Protein AF-A0A2R4TE33-F1 (afdb_monomer)

Foldseek 3Di:
DDDDDDPDDDDDDDDDPDDDDFDDDDDDDDDDDDDDDDDDDDDDDDDDDDPDDDDDDDPVVVVCCVVPPVVCVVVVNDDDDDAKDDPDPFWIWGDQAWLHNRFIWIWGDDPLAIAIEREALDQDPVCQQVVLDDDPNTPHSVSSSVSSVVVSVCQQVSVYWYAYPRDPDLRIFRWHDDPPGIDTPDGHPPDDPDD

Mean predicted aligned error: 14.93 Å

Nearest PDB structures (foldseek):
  5hif-assembly1_B  TM=8.702E-01  e=3.021E-11  synthetic construct
  1p9e-assembly1_A  TM=8.389E-01  e=5.573E-11  Pseudomonas sp. WBC-3
  4le6-assembly1_A-2  TM=8.583E-01  e=4.048E-09  Ectopseudomonas oleovorans
  4zo3-assembly1_A  TM=7.655E-01  e=2.804E-09  Chryseobacterium sp. StRB126
  3esh-assembly1_A  TM=7.710E-01  e=2.602E-07  Staphylococcus aureus subsp. aureus Mu50

Radius of gyration: 23.19 Å; Cα contacts (8 Å, |Δi|>4): 263; chains: 1; bounding box: 68×62×64 Å

Organism: NCBI:txid1535768

Solvent-accessible surface area (backbone atoms only — not comparable to full-atom values): 12330 Å² total; per-residue (Å²): 140,83,82,85,87,80,86,79,81,77,85,78,85,82,84,78,94,74,86,89,79,72,66,76,89,81,82,90,76,85,83,82,88,78,89,87,82,88,81,81,92,79,83,94,71,95,70,86,78,76,85,73,92,72,76,98,67,80,58,72,64,53,56,54,41,60,76,62,47,46,62,44,47,75,68,67,75,60,85,86,82,84,61,77,42,72,80,54,102,40,35,33,39,36,70,35,35,10,43,36,80,43,30,49,30,40,39,40,47,57,92,89,48,40,35,34,39,38,39,77,65,40,63,50,75,62,38,55,54,39,34,76,60,72,68,96,75,36,78,34,58,68,45,25,24,53,34,38,42,57,51,51,50,52,22,31,77,62,62,16,36,38,32,34,70,57,46,72,83,43,35,31,31,30,39,30,77,47,88,97,42,33,41,80,70,44,70,40,88,54,69,77,80,85,126

Structure (mmCIF, N/CA/C/O backbone):
data_AF-A0A2R4TE33-F1
#
_entry.id   AF-A0A2R4TE33-F1
#
loop_
_atom_site.group_PDB
_atom_site.id
_atom_site.type_symbol
_atom_site.label_atom_id
_atom_site.label_alt_id
_atom_site.label_comp_id
_atom_site.label_asym_id
_atom_site.label_entity_id
_atom_site.label_seq_id
_atom_site.pdbx_PDB_ins_code
_atom_site.Cartn_x
_atom_site.Cartn_y
_atom_site.Cartn_z
_atom_site.occupancy
_atom_site.B_iso_or_equiv
_atom_site.auth_seq_id
_atom_site.auth_comp_id
_atom_site.auth_asym_id
_atom_site.auth_atom_id
_atom_site.pdbx_PDB_model_num
ATOM 1 N N . MET A 1 1 ? -30.419 -45.341 11.508 1.00 36.31 1 MET A N 1
ATOM 2 C CA . MET A 1 1 ? -29.281 -45.901 10.738 1.00 36.31 1 MET A CA 1
ATOM 3 C C . MET A 1 1 ? -29.486 -45.498 9.283 1.00 36.31 1 MET A C 1
ATOM 5 O O . MET A 1 1 ? -30.588 -45.692 8.810 1.00 36.31 1 MET A O 1
ATOM 9 N N . ALA A 1 2 ? -28.575 -44.880 8.539 1.00 36.00 2 ALA A N 1
ATOM 10 C CA . ALA A 1 2 ? -27.157 -44.619 8.738 1.00 36.00 2 ALA A CA 1
ATOM 11 C C . ALA A 1 2 ? -26.757 -43.315 8.013 1.00 36.00 2 ALA A C 1
ATOM 13 O O . ALA A 1 2 ? -27.437 -42.859 7.094 1.00 36.00 2 ALA A O 1
ATOM 14 N N . ALA A 1 3 ? -25.664 -42.718 8.482 1.00 33.25 3 ALA A N 1
ATOM 15 C CA . ALA A 1 3 ? -25.075 -41.484 7.988 1.00 33.25 3 ALA A CA 1
ATOM 16 C C . ALA A 1 3 ? -24.370 -41.651 6.625 1.00 33.25 3 ALA A C 1
ATOM 18 O O . ALA A 1 3 ? -23.973 -42.745 6.230 1.00 33.25 3 ALA A O 1
ATOM 19 N N . ARG A 1 4 ? -24.189 -40.515 5.941 1.00 39.22 4 ARG A N 1
ATOM 20 C CA . ARG A 1 4 ? -23.412 -40.326 4.703 1.00 39.22 4 ARG A CA 1
ATOM 21 C C . ARG A 1 4 ? -21.944 -40.781 4.842 1.00 39.22 4 ARG A C 1
ATOM 23 O O . ARG A 1 4 ? -21.339 -40.487 5.871 1.00 39.22 4 ARG A O 1
ATOM 30 N N . PRO A 1 5 ? -21.300 -41.285 3.774 1.00 35.69 5 PRO A N 1
ATOM 31 C CA . PRO A 1 5 ? -19.869 -41.096 3.535 1.00 35.69 5 PRO A CA 1
ATOM 32 C C . P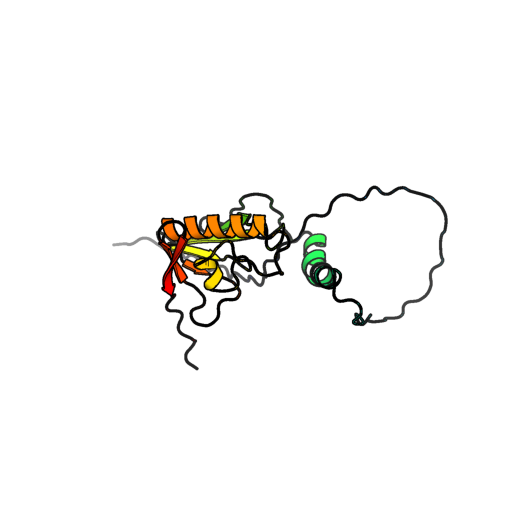RO A 1 5 ? -19.696 -39.914 2.552 1.00 35.69 5 PRO A C 1
ATOM 34 O O . PRO A 1 5 ? -20.418 -39.808 1.571 1.00 35.69 5 PRO A O 1
ATOM 37 N N . GLY A 1 6 ? -18.835 -38.916 2.735 1.00 30.38 6 GLY A N 1
ATOM 38 C CA . GLY A 1 6 ? -17.508 -38.932 3.336 1.00 30.38 6 GLY A CA 1
ATOM 39 C C . GLY A 1 6 ? -16.462 -38.616 2.257 1.00 30.38 6 GLY A C 1
ATOM 40 O O . GLY A 1 6 ? -15.558 -39.417 2.040 1.00 30.38 6 GLY A O 1
ATOM 41 N N . HIS A 1 7 ? -16.595 -37.489 1.538 1.00 34.72 7 HIS A N 1
ATOM 42 C CA . HIS A 1 7 ? -15.571 -37.034 0.590 1.00 34.72 7 HIS A CA 1
ATOM 43 C C . HIS A 1 7 ? -14.368 -36.499 1.379 1.00 34.72 7 HIS A C 1
ATOM 45 O O . HIS A 1 7 ? -14.394 -35.394 1.919 1.00 34.72 7 HIS A O 1
ATOM 51 N N . ARG A 1 8 ? -13.316 -37.317 1.487 1.00 36.25 8 ARG A N 1
ATOM 52 C CA . ARG A 1 8 ? -12.030 -36.912 2.064 1.00 36.25 8 ARG A CA 1
ATOM 53 C C . ARG A 1 8 ? -11.314 -35.989 1.085 1.00 36.25 8 ARG A C 1
ATOM 55 O O . ARG A 1 8 ? -10.888 -36.424 0.019 1.00 36.25 8 ARG A O 1
ATOM 62 N N . ASN A 1 9 ? -11.171 -34.730 1.477 1.00 33.00 9 ASN A N 1
ATOM 63 C CA . ASN A 1 9 ? -10.318 -33.763 0.806 1.00 33.00 9 ASN A CA 1
ATOM 64 C C . ASN A 1 9 ? -8.857 -34.097 1.161 1.00 33.00 9 ASN A C 1
ATOM 66 O O . ASN A 1 9 ? -8.492 -34.087 2.337 1.00 33.00 9 ASN A O 1
ATOM 70 N N . ARG A 1 10 ? -8.035 -34.470 0.174 1.00 34.47 10 ARG A N 1
ATOM 71 C CA . ARG A 1 10 ? -6.587 -34.639 0.375 1.00 34.47 10 ARG A CA 1
ATOM 72 C C . ARG A 1 10 ? -5.940 -33.246 0.387 1.00 34.47 10 ARG A C 1
ATOM 74 O O . ARG A 1 10 ? -6.200 -32.487 -0.544 1.00 34.47 10 ARG A O 1
ATOM 81 N N . PRO A 1 11 ? -5.092 -32.895 1.367 1.00 32.09 11 PRO A N 1
ATOM 82 C CA . PRO A 1 11 ? -4.344 -31.647 1.312 1.00 32.09 11 PRO A CA 1
ATOM 83 C C . PRO A 1 11 ? -3.268 -31.748 0.224 1.00 32.09 11 PRO A C 1
ATOM 85 O O . PRO A 1 11 ? -2.292 -32.486 0.359 1.00 32.09 11 PRO A O 1
ATOM 88 N N . GLY A 1 12 ? -3.468 -31.019 -0.875 1.00 29.02 12 GLY A N 1
ATOM 89 C CA . GLY A 1 12 ? -2.415 -30.741 -1.844 1.00 29.02 12 GLY A CA 1
ATOM 90 C C . GLY A 1 12 ? -1.341 -29.887 -1.178 1.00 29.02 12 GLY A C 1
ATOM 91 O O . GLY A 1 12 ? -1.621 -28.817 -0.645 1.00 29.02 12 GLY A O 1
ATOM 92 N N . THR A 1 13 ? -0.112 -30.386 -1.165 1.00 30.50 13 THR A N 1
ATOM 93 C CA . THR A 1 13 ? 1.060 -29.663 -0.679 1.00 30.50 13 THR A CA 1
ATOM 94 C C . THR A 1 13 ? 1.347 -28.492 -1.619 1.00 30.50 13 THR A C 1
ATOM 96 O O . THR A 1 13 ? 1.857 -28.689 -2.719 1.00 30.50 13 THR A O 1
ATOM 99 N N . ILE A 1 14 ? 1.028 -27.270 -1.194 1.00 29.50 14 ILE A N 1
ATOM 100 C CA . ILE A 1 14 ? 1.467 -26.053 -1.882 1.00 29.50 14 ILE A CA 1
ATOM 101 C C . ILE A 1 14 ? 2.923 -25.808 -1.475 1.00 29.50 14 ILE A C 1
ATOM 103 O O . ILE A 1 14 ? 3.210 -25.429 -0.342 1.00 29.50 14 ILE A O 1
ATOM 107 N N . ARG A 1 15 ? 3.857 -26.055 -2.397 1.00 28.19 15 ARG A N 1
ATOM 108 C CA . ARG A 1 15 ? 5.216 -25.511 -2.317 1.00 28.19 15 ARG A CA 1
ATOM 109 C C . ARG A 1 15 ? 5.240 -24.212 -3.114 1.00 28.19 15 ARG A C 1
ATOM 111 O O . ARG A 1 15 ? 5.271 -24.247 -4.337 1.00 28.19 15 ARG A O 1
ATOM 118 N N . THR A 1 16 ? 5.241 -23.079 -2.426 1.00 27.98 16 THR A N 1
ATOM 119 C CA . THR A 1 16 ? 5.465 -21.761 -3.034 1.00 27.98 16 THR A CA 1
ATOM 120 C C . THR A 1 16 ? 6.675 -21.111 -2.384 1.00 27.98 16 THR A C 1
ATOM 122 O O . THR A 1 16 ? 6.572 -20.477 -1.339 1.00 27.98 16 THR A O 1
ATOM 125 N N . THR A 1 17 ? 7.835 -21.262 -3.015 1.00 29.45 17 THR A N 1
ATOM 126 C CA . THR A 1 17 ? 8.970 -20.347 -2.847 1.00 29.45 17 THR A CA 1
ATOM 127 C C . THR A 1 17 ? 8.987 -19.434 -4.067 1.00 29.45 17 THR A C 1
ATOM 129 O O . THR A 1 17 ? 9.715 -19.678 -5.022 1.00 29.45 17 THR A O 1
ATOM 132 N N . GLY A 1 18 ? 8.112 -18.430 -4.075 1.00 24.83 18 GLY A N 1
ATOM 133 C CA . GLY A 1 18 ? 8.059 -17.406 -5.116 1.00 24.83 18 GLY A CA 1
ATOM 134 C C . GLY A 1 18 ? 8.113 -16.038 -4.457 1.00 24.83 18 GLY A C 1
ATOM 135 O O . GLY A 1 18 ? 7.191 -15.667 -3.735 1.00 24.83 18 GLY A O 1
ATOM 136 N N . ARG A 1 19 ? 9.216 -15.315 -4.651 1.00 30.34 19 ARG A N 1
ATOM 137 C CA . ARG A 1 19 ? 9.368 -13.927 -4.209 1.00 30.34 19 ARG A CA 1
ATOM 138 C C . ARG A 1 19 ? 8.908 -13.038 -5.365 1.00 30.34 19 ARG A C 1
ATOM 140 O O . ARG A 1 19 ? 9.450 -13.128 -6.460 1.00 30.34 19 ARG A O 1
ATOM 147 N N . LEU A 1 20 ? 7.871 -12.242 -5.120 1.00 33.47 20 LEU A N 1
ATOM 148 C CA . LEU A 1 20 ? 7.280 -11.327 -6.094 1.00 33.47 20 LEU A CA 1
ATOM 149 C C . LEU A 1 20 ? 8.254 -10.169 -6.363 1.00 33.47 20 LEU A C 1
ATOM 151 O O . LEU A 1 20 ? 8.813 -9.611 -5.418 1.00 33.47 20 LEU A O 1
ATOM 155 N N . SER A 1 21 ? 8.459 -9.808 -7.627 1.00 34.44 21 SER A N 1
ATOM 156 C CA . SER A 1 21 ? 9.262 -8.647 -8.009 1.00 34.44 21 SER A CA 1
ATOM 157 C C . SER A 1 21 ? 8.613 -7.922 -9.177 1.00 34.44 21 SER A C 1
ATOM 159 O O . SER A 1 21 ? 8.099 -8.546 -10.103 1.00 34.44 21 SER A O 1
ATOM 161 N N . THR A 1 22 ? 8.603 -6.599 -9.089 1.00 34.72 22 THR A N 1
ATOM 162 C CA . THR A 1 22 ? 8.002 -5.678 -10.050 1.00 34.72 22 THR A CA 1
ATOM 163 C C . THR A 1 22 ? 9.062 -5.225 -11.053 1.00 34.72 22 THR A C 1
ATOM 165 O O . THR A 1 22 ? 10.064 -4.629 -10.660 1.00 34.72 22 THR A O 1
ATOM 168 N N . ALA A 1 23 ? 8.848 -5.508 -12.339 1.00 33.81 23 ALA A N 1
ATOM 169 C CA . ALA A 1 23 ? 9.720 -5.099 -13.440 1.00 33.81 23 ALA A CA 1
ATOM 170 C C . ALA A 1 23 ? 9.315 -3.714 -13.993 1.00 33.81 23 ALA A C 1
ATOM 172 O O . ALA A 1 23 ? 8.116 -3.441 -14.091 1.00 33.81 23 ALA A O 1
ATOM 173 N N . PRO A 1 24 ? 10.257 -2.841 -14.392 1.00 31.92 24 PRO A N 1
ATOM 174 C CA . PRO A 1 24 ? 9.953 -1.677 -15.223 1.00 31.92 24 PRO A CA 1
ATOM 175 C C . PRO A 1 24 ? 9.873 -2.042 -16.721 1.00 31.92 24 PRO A C 1
ATOM 177 O O . PRO A 1 24 ? 10.590 -2.915 -17.203 1.00 31.92 24 PRO A O 1
ATOM 180 N N . HIS A 1 25 ? 8.997 -1.349 -17.455 1.00 34.53 25 HIS A N 1
ATOM 181 C CA . HIS A 1 25 ? 8.808 -1.450 -18.909 1.00 34.53 25 HIS A CA 1
ATOM 182 C C . HIS A 1 25 ? 9.894 -0.661 -19.669 1.00 34.53 25 HIS A C 1
ATOM 184 O O . HIS A 1 25 ? 10.233 0.456 -19.275 1.00 34.53 25 HIS A O 1
ATOM 190 N N . GLN A 1 26 ? 10.423 -1.225 -20.758 1.00 34.59 26 GLN A N 1
ATOM 191 C CA . GLN A 1 26 ? 11.450 -0.619 -21.614 1.00 34.59 26 GLN A CA 1
ATOM 192 C C . GLN A 1 26 ? 10.818 -0.137 -22.937 1.00 34.59 26 GLN A C 1
ATOM 194 O O . GLN A 1 26 ? 10.043 -0.890 -23.520 1.00 34.59 26 GLN A O 1
ATOM 199 N N . PRO A 1 27 ? 11.134 1.070 -23.449 1.00 27.78 27 PRO A N 1
ATOM 200 C CA . PRO A 1 27 ? 10.742 1.472 -24.799 1.00 27.78 27 PRO A CA 1
ATOM 201 C C . PRO A 1 27 ? 11.698 0.897 -25.860 1.00 27.78 27 PRO A C 1
ATOM 203 O O . PRO A 1 27 ? 12.918 0.871 -25.663 1.00 27.78 27 PRO A O 1
ATOM 206 N N . ASP A 1 28 ? 11.137 0.478 -26.998 1.00 27.58 28 ASP A N 1
ATOM 207 C CA . ASP A 1 28 ? 11.863 -0.063 -28.153 1.00 27.58 28 ASP A CA 1
ATOM 208 C C . ASP A 1 28 ? 12.935 0.912 -28.668 1.00 27.58 28 ASP A C 1
ATOM 210 O O . ASP A 1 28 ? 12.643 2.025 -29.114 1.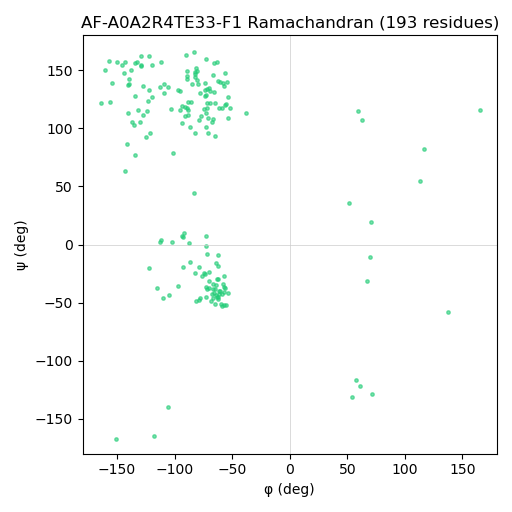00 27.58 28 ASP A O 1
ATOM 214 N N . ARG A 1 29 ? 14.202 0.479 -28.662 1.00 29.66 29 ARG A N 1
ATOM 215 C CA . ARG A 1 29 ? 15.266 1.137 -29.432 1.00 29.66 29 ARG A CA 1
ATOM 216 C C . ARG A 1 29 ? 15.309 0.522 -30.825 1.00 29.66 29 ARG A C 1
ATOM 218 O O . ARG A 1 29 ? 15.634 -0.651 -30.980 1.00 29.66 29 ARG A O 1
ATOM 225 N N . ALA A 1 30 ? 15.017 1.341 -31.832 1.00 26.84 30 ALA A N 1
ATOM 226 C CA . ALA A 1 30 ? 15.194 0.996 -33.234 1.00 26.84 30 ALA A CA 1
ATOM 227 C C . ALA A 1 30 ? 16.646 0.561 -33.507 1.00 26.84 30 ALA A C 1
ATOM 229 O O . ALA A 1 30 ? 17.591 1.322 -33.291 1.00 26.84 30 ALA A O 1
ATOM 230 N N . VAL A 1 31 ? 16.807 -0.669 -33.992 1.00 29.50 31 VAL A N 1
ATOM 231 C CA . VAL A 1 31 ? 18.063 -1.192 -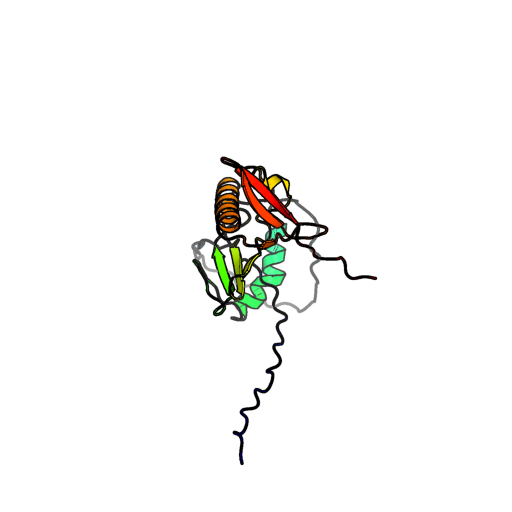34.534 1.00 29.50 31 VAL A CA 1
ATOM 232 C C . VAL A 1 31 ? 18.244 -0.611 -35.934 1.00 29.50 31 VAL A C 1
ATOM 234 O O . VAL A 1 31 ? 17.511 -0.962 -36.855 1.00 29.50 31 VAL A O 1
ATOM 237 N N . THR A 1 32 ? 19.218 0.280 -36.111 1.00 28.02 32 THR A N 1
ATOM 238 C CA . THR A 1 32 ? 19.758 0.580 -37.441 1.00 28.02 32 THR A CA 1
ATOM 239 C C . THR A 1 32 ? 20.894 -0.391 -37.730 1.00 28.02 32 THR A C 1
ATOM 241 O O . THR A 1 32 ? 21.945 -0.327 -37.092 1.00 28.02 32 THR A O 1
ATOM 244 N N . ASP A 1 33 ? 20.655 -1.285 -38.680 1.00 27.80 33 ASP A N 1
ATOM 245 C CA . ASP A 1 33 ? 21.613 -2.251 -39.207 1.00 27.80 33 ASP A CA 1
ATOM 246 C C . ASP A 1 33 ? 22.713 -1.542 -40.024 1.00 27.80 33 ASP A C 1
ATOM 248 O O . ASP A 1 33 ? 22.429 -0.703 -40.886 1.00 27.80 33 ASP A O 1
ATOM 252 N N . LYS A 1 34 ? 23.980 -1.877 -39.763 1.00 25.09 34 LYS A N 1
ATOM 253 C CA . LYS A 1 34 ? 25.091 -1.655 -40.697 1.00 25.09 34 LYS A CA 1
ATOM 254 C C . LYS A 1 34 ? 25.941 -2.929 -40.746 1.00 25.09 34 LYS A C 1
ATOM 256 O O . LYS A 1 34 ? 26.369 -3.393 -39.690 1.00 25.09 34 LYS A O 1
ATOM 261 N N . PRO A 1 35 ? 26.221 -3.482 -41.940 1.00 29.44 35 PRO A N 1
ATOM 262 C CA . PRO A 1 35 ? 26.833 -4.794 -42.054 1.00 29.44 35 PRO A CA 1
ATOM 263 C C . PRO A 1 35 ? 28.362 -4.726 -42.056 1.00 29.44 35 PRO A C 1
ATOM 265 O O . PRO A 1 35 ? 28.956 -3.862 -42.700 1.00 29.44 35 PRO A O 1
ATOM 268 N N . GLY A 1 36 ? 28.976 -5.741 -41.444 1.00 29.42 36 GLY A N 1
ATOM 269 C CA . GLY A 1 36 ? 30.268 -6.267 -41.882 1.00 29.42 36 GLY A CA 1
ATOM 270 C C . GLY A 1 36 ? 31.427 -6.133 -40.903 1.00 29.42 36 GLY A C 1
ATOM 271 O O . GLY A 1 36 ? 32.286 -5.291 -41.109 1.00 29.42 36 GLY A O 1
ATOM 272 N N . GLU A 1 37 ? 31.530 -7.056 -39.944 1.00 26.20 37 GLU A N 1
ATOM 273 C CA . GLU A 1 37 ? 32.822 -7.644 -39.555 1.00 26.20 37 GLU A CA 1
ATOM 274 C C . GLU A 1 37 ? 32.597 -8.926 -38.733 1.00 26.20 37 GLU A C 1
ATOM 276 O O . GLU A 1 37 ? 31.917 -8.917 -37.709 1.00 26.20 37 GLU A O 1
ATOM 281 N N . LYS A 1 38 ? 33.138 -10.063 -39.192 1.00 35.50 38 LYS A N 1
ATOM 282 C CA . LYS A 1 38 ? 33.247 -11.288 -38.378 1.00 35.50 38 LYS A CA 1
ATOM 283 C C . LYS A 1 38 ? 34.491 -11.176 -37.498 1.00 35.50 38 LYS A C 1
ATOM 285 O O . LYS A 1 38 ? 35.540 -10.832 -38.041 1.00 35.50 38 LYS A O 1
ATOM 290 N N . PRO A 1 39 ? 34.456 -11.683 -36.255 1.00 29.81 39 PRO A N 1
ATOM 291 C CA . PRO A 1 39 ? 35.674 -12.197 -35.654 1.00 29.81 39 PRO A CA 1
ATOM 292 C C . PRO A 1 39 ? 35.592 -13.675 -35.274 1.00 29.81 39 PRO A C 1
ATOM 294 O O . PRO A 1 39 ? 34.535 -14.275 -35.077 1.00 29.81 39 PRO A O 1
ATOM 297 N N . ALA A 1 40 ? 36.795 -14.232 -35.250 1.00 26.11 40 ALA A N 1
ATOM 298 C CA . ALA A 1 40 ? 37.172 -15.614 -35.052 1.00 26.11 40 ALA A CA 1
ATOM 299 C C . ALA A 1 40 ? 36.792 -16.180 -33.676 1.00 26.11 40 ALA A C 1
ATOM 301 O O . ALA A 1 40 ? 36.682 -15.467 -32.682 1.00 26.11 40 ALA A O 1
ATOM 302 N N . ALA A 1 41 ? 36.680 -17.507 -33.635 1.00 32.19 41 ALA A N 1
ATOM 303 C CA . ALA A 1 41 ? 36.611 -18.284 -32.409 1.00 32.19 41 ALA A CA 1
ATOM 304 C C . ALA A 1 41 ? 37.934 -18.200 -31.628 1.00 32.19 41 ALA A C 1
ATOM 306 O O . ALA A 1 41 ? 38.994 -18.458 -32.200 1.00 32.19 41 ALA A O 1
ATOM 307 N N . ALA A 1 42 ? 37.866 -17.921 -30.323 1.00 26.31 42 ALA A N 1
ATOM 308 C CA . ALA A 1 42 ? 38.939 -18.245 -29.386 1.00 26.31 42 ALA A CA 1
ATOM 309 C C . ALA A 1 42 ? 38.442 -18.392 -27.934 1.00 26.31 42 ALA A C 1
ATOM 311 O O . ALA A 1 42 ? 37.889 -17.469 -27.347 1.00 26.31 42 ALA A O 1
ATOM 312 N N . ASP A 1 43 ? 38.727 -19.584 -27.413 1.00 25.55 43 ASP A N 1
ATOM 313 C CA . ASP A 1 43 ? 39.103 -19.988 -26.053 1.00 25.55 43 ASP A CA 1
ATOM 314 C C . ASP A 1 43 ? 38.174 -19.713 -24.850 1.00 25.55 43 ASP A C 1
ATOM 316 O O . ASP A 1 43 ? 37.968 -18.601 -24.365 1.00 25.55 43 ASP A O 1
ATOM 320 N N . SER A 1 44 ? 37.717 -20.829 -24.285 1.00 34.38 44 SER A N 1
ATOM 321 C CA . SER A 1 44 ? 37.078 -20.984 -22.987 1.00 34.38 44 SER A CA 1
ATOM 322 C C . SER A 1 44 ? 38.047 -20.684 -21.842 1.00 34.38 44 SER A C 1
ATOM 324 O O . SER A 1 44 ? 38.886 -21.520 -21.510 1.00 34.38 44 SER A O 1
ATOM 326 N N . ARG A 1 45 ? 37.880 -19.550 -21.152 1.00 26.20 45 ARG A N 1
ATOM 327 C CA . ARG A 1 45 ? 38.370 -19.377 -19.772 1.00 26.20 45 ARG A CA 1
ATOM 328 C C . ARG A 1 45 ? 37.363 -18.603 -18.937 1.00 26.20 45 ARG A C 1
ATOM 330 O O . ARG A 1 45 ? 37.138 -17.415 -19.134 1.00 26.20 45 ARG A O 1
ATOM 337 N N . SER A 1 46 ? 36.809 -19.314 -17.965 1.00 37.50 46 SER A N 1
ATOM 338 C CA . SER A 1 46 ? 36.136 -18.803 -16.778 1.00 37.50 46 SER A CA 1
ATOM 339 C C . SER A 1 46 ? 36.820 -17.550 -16.222 1.00 37.50 46 SER A C 1
ATOM 341 O O . SER A 1 46 ? 37.933 -17.621 -15.695 1.00 37.50 46 SER A O 1
ATOM 343 N N . ARG A 1 47 ? 36.130 -16.412 -16.290 1.00 29.84 47 ARG A N 1
ATOM 344 C CA . ARG A 1 47 ? 36.406 -15.246 -15.453 1.00 29.84 47 ARG A CA 1
ATOM 345 C C . ARG A 1 47 ? 35.090 -14.804 -14.838 1.00 29.84 47 ARG A C 1
ATOM 347 O O . ARG A 1 47 ? 34.226 -14.259 -15.512 1.00 29.84 47 ARG A O 1
ATOM 354 N N . GLY A 1 48 ? 34.940 -15.100 -13.548 1.00 36.16 48 GLY A N 1
ATOM 355 C CA . GLY A 1 48 ? 33.953 -14.430 -12.719 1.00 36.16 48 GLY A CA 1
ATOM 356 C C . GLY A 1 48 ? 34.264 -12.941 -12.748 1.00 36.16 48 GLY A C 1
ATOM 357 O O . GLY A 1 48 ? 35.354 -12.524 -12.352 1.00 36.16 48 GLY A O 1
ATOM 358 N N . HIS A 1 49 ? 33.338 -12.150 -13.271 1.00 32.34 49 HIS A N 1
ATOM 359 C CA . HIS A 1 49 ? 33.470 -10.707 -13.258 1.00 32.34 49 HIS A CA 1
ATOM 360 C C . HIS A 1 49 ? 32.905 -10.189 -11.940 1.00 32.34 49 HIS A C 1
ATOM 362 O O . HIS A 1 49 ? 31.700 -10.099 -11.732 1.00 32.34 49 HIS A O 1
ATOM 368 N N . GLN A 1 50 ? 33.827 -9.889 -11.027 1.00 32.06 50 GLN A N 1
ATOM 369 C CA . GLN A 1 50 ? 33.590 -8.994 -9.906 1.00 32.06 50 GLN A CA 1
ATOM 370 C C . GLN A 1 50 ? 33.004 -7.687 -10.452 1.00 32.06 50 GLN A C 1
ATOM 372 O O . GLN A 1 50 ? 33.665 -6.984 -11.216 1.00 32.06 50 GLN A O 1
ATOM 377 N N . CYS A 1 51 ? 31.778 -7.364 -10.045 1.00 31.02 51 CYS A N 1
ATOM 378 C CA . CYS A 1 51 ? 31.199 -6.040 -10.225 1.00 31.02 51 CYS A CA 1
ATOM 379 C C . CYS A 1 51 ? 32.027 -5.048 -9.393 1.00 31.02 51 CYS A C 1
ATOM 381 O O . CYS A 1 51 ? 31.844 -4.914 -8.181 1.00 31.02 51 CYS A O 1
ATOM 383 N N . SER A 1 52 ? 33.018 -4.418 -10.027 1.00 34.41 52 SER A N 1
ATOM 384 C CA . SER A 1 52 ? 33.863 -3.415 -9.389 1.00 34.41 52 SER A CA 1
ATOM 385 C C . SER A 1 52 ? 33.039 -2.165 -9.115 1.00 34.41 52 SER A C 1
ATOM 387 O O . SER A 1 52 ? 32.503 -1.557 -10.039 1.00 34.41 52 SER A O 1
ATOM 389 N N . GLN A 1 53 ? 32.977 -1.776 -7.846 1.00 38.34 53 GLN A N 1
ATOM 390 C CA . GLN A 1 53 ? 32.393 -0.521 -7.395 1.00 38.34 53 GLN A CA 1
ATOM 391 C C . GLN A 1 53 ? 33.018 0.668 -8.142 1.00 38.34 53 GLN A C 1
ATOM 393 O O . GLN A 1 53 ? 34.173 1.019 -7.898 1.00 38.34 53 GLN A O 1
ATOM 398 N N . ARG A 1 54 ? 32.254 1.297 -9.039 1.00 30.75 54 ARG A N 1
ATOM 399 C CA . ARG A 1 54 ? 32.454 2.665 -9.536 1.00 30.75 54 ARG A CA 1
ATOM 400 C C . ARG A 1 54 ? 31.094 3.201 -10.006 1.00 30.75 54 ARG A C 1
ATOM 402 O O . ARG A 1 54 ? 30.318 2.446 -10.570 1.00 30.75 54 ARG A O 1
ATOM 409 N N . SER A 1 55 ? 30.852 4.478 -9.691 1.00 31.80 55 SER A N 1
ATOM 410 C CA . SER A 1 55 ? 29.638 5.299 -9.896 1.00 31.80 55 SER A CA 1
ATOM 411 C C . SER A 1 55 ? 28.350 4.871 -9.173 1.00 31.80 55 SER A C 1
ATOM 413 O O . SER A 1 55 ? 27.653 3.934 -9.535 1.00 31.80 55 SER A O 1
ATOM 415 N N . VAL A 1 56 ? 27.994 5.651 -8.147 1.00 43.50 56 VAL A N 1
ATOM 416 C CA . VAL A 1 56 ? 26.696 5.611 -7.466 1.00 43.50 56 VAL A CA 1
ATOM 417 C C . VAL A 1 56 ? 25.715 6.438 -8.301 1.00 43.50 56 VAL A C 1
ATOM 419 O O . VAL A 1 56 ? 25.700 7.662 -8.210 1.00 43.50 56 VAL A O 1
ATOM 422 N N . GLY A 1 57 ? 24.941 5.785 -9.163 1.00 40.94 57 GLY A N 1
ATOM 423 C CA . GLY A 1 57 ? 23.892 6.442 -9.942 1.00 40.94 57 GLY A CA 1
ATOM 424 C C . GLY A 1 57 ? 23.420 5.568 -11.095 1.00 40.94 57 GLY A C 1
ATOM 425 O O . GLY A 1 57 ? 24.198 5.280 -11.988 1.00 40.94 57 GLY A O 1
ATOM 426 N N . GLN A 1 58 ? 22.150 5.155 -11.056 1.00 42.25 58 GLN A N 1
ATOM 427 C CA . GLN A 1 58 ? 21.413 4.401 -12.091 1.00 42.25 58 GLN A CA 1
ATOM 428 C C . GLN A 1 58 ? 21.872 2.954 -12.374 1.00 42.25 58 GLN A C 1
ATOM 430 O O . GLN A 1 58 ? 21.016 2.100 -12.601 1.00 42.25 58 GLN A O 1
ATOM 435 N N . ASP A 1 59 ? 23.157 2.630 -12.232 1.00 40.75 59 ASP A N 1
ATOM 436 C CA . ASP A 1 59 ? 23.696 1.308 -12.594 1.00 40.75 59 ASP A CA 1
ATOM 437 C C . ASP A 1 59 ? 23.321 0.190 -11.597 1.00 40.75 59 ASP A C 1
ATOM 439 O O . ASP A 1 59 ? 23.221 -0.980 -11.955 1.00 40.75 59 ASP A O 1
ATOM 443 N N . THR A 1 60 ? 23.035 0.527 -10.335 1.00 48.03 60 THR A N 1
ATOM 444 C CA . THR A 1 60 ? 22.793 -0.466 -9.268 1.00 48.03 60 THR A CA 1
ATOM 445 C C . THR A 1 60 ? 21.420 -1.142 -9.323 1.00 48.03 60 THR A C 1
ATOM 447 O O . THR A 1 60 ? 21.273 -2.266 -8.840 1.00 48.03 60 THR A O 1
ATOM 450 N N . CYS A 1 61 ? 20.403 -0.480 -9.885 1.00 52.50 61 CYS A N 1
ATOM 451 C CA . CYS A 1 61 ? 19.063 -1.060 -10.039 1.00 52.50 61 CYS A CA 1
ATOM 452 C C . CYS A 1 61 ? 19.050 -2.125 -11.147 1.00 52.50 61 CYS A C 1
ATOM 454 O O . CYS A 1 61 ? 18.416 -3.173 -11.009 1.00 52.50 61 CYS A O 1
ATOM 456 N N . TRP A 1 62 ? 19.818 -1.872 -12.207 1.00 50.66 62 TRP A N 1
ATOM 457 C CA . TRP A 1 62 ? 19.882 -2.703 -13.400 1.00 50.66 62 TRP A CA 1
ATOM 458 C C . TRP A 1 62 ? 20.487 -4.082 -13.114 1.00 50.66 62 TRP A C 1
ATOM 460 O O . TRP A 1 62 ? 19.858 -5.093 -13.425 1.00 50.66 62 TRP A O 1
ATOM 470 N N . CYS A 1 63 ? 21.603 -4.141 -12.373 1.00 60.56 63 CYS A N 1
ATOM 471 C CA . CYS A 1 63 ? 22.228 -5.415 -11.994 1.00 60.56 63 CYS A CA 1
ATOM 472 C C . CYS A 1 63 ? 21.262 -6.331 -11.223 1.00 60.56 63 CYS A C 1
ATOM 474 O O . CYS A 1 63 ? 21.256 -7.544 -11.402 1.00 60.56 63 CYS A O 1
ATOM 476 N N . ARG A 1 64 ? 20.393 -5.761 -10.370 1.00 74.50 64 ARG A N 1
ATOM 477 C CA . ARG A 1 64 ? 19.440 -6.562 -9.586 1.00 74.50 64 ARG A CA 1
ATOM 478 C C . ARG A 1 64 ? 18.350 -7.177 -10.460 1.00 74.50 64 ARG A C 1
ATOM 480 O O . ARG A 1 64 ? 17.936 -8.303 -10.185 1.00 74.50 64 ARG A O 1
ATOM 487 N N . PHE A 1 65 ? 17.873 -6.457 -11.472 1.00 83.44 65 PHE A N 1
ATOM 488 C CA . PHE A 1 65 ? 16.872 -6.984 -12.396 1.00 83.44 65 PHE A CA 1
ATOM 489 C C . PHE A 1 65 ? 17.456 -8.100 -13.269 1.00 83.44 65 PHE A C 1
ATOM 491 O O . PHE A 1 65 ? 16.868 -9.181 -13.331 1.00 83.44 65 PHE A O 1
ATOM 498 N N . GLU A 1 66 ? 18.623 -7.862 -13.873 1.00 88.06 66 GLU A N 1
ATOM 499 C CA . GLU A 1 66 ? 19.310 -8.823 -14.745 1.00 88.06 66 GLU A CA 1
ATOM 500 C C . GLU A 1 66 ? 19.680 -10.120 -14.019 1.00 88.06 66 GLU A C 1
ATOM 502 O O . GLU A 1 66 ? 19.503 -11.206 -14.565 1.00 88.06 66 GLU A O 1
ATOM 507 N N . ASP A 1 67 ? 20.130 -10.024 -12.766 1.00 90.31 67 ASP A N 1
ATOM 508 C CA . ASP A 1 67 ? 20.554 -11.204 -12.011 1.00 90.31 67 ASP A CA 1
A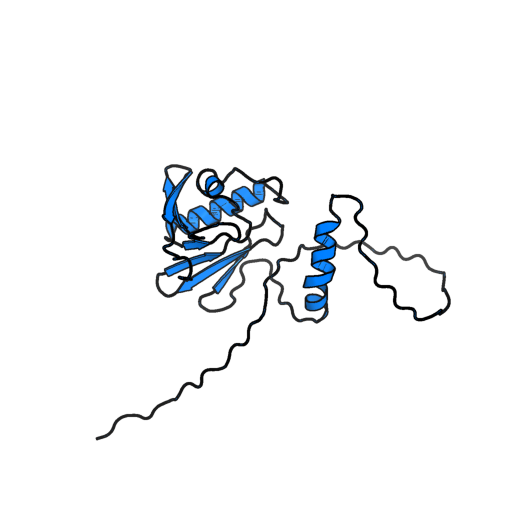TOM 509 C C . ASP A 1 67 ? 19.380 -11.959 -11.366 1.00 90.31 67 ASP A C 1
ATOM 511 O O . ASP A 1 67 ? 19.495 -13.152 -11.082 1.00 90.31 67 ASP A O 1
ATOM 515 N N . SER A 1 68 ? 18.249 -11.287 -11.101 1.00 89.75 68 SER A N 1
ATOM 516 C CA . SER A 1 68 ? 17.140 -11.879 -10.328 1.00 89.75 68 SER A CA 1
ATOM 517 C C . SER A 1 68 ? 15.893 -12.181 -11.154 1.00 89.75 68 SER A C 1
ATOM 519 O O . SER A 1 68 ? 15.288 -13.238 -10.979 1.00 89.75 68 SER A O 1
ATOM 521 N N . ILE A 1 69 ? 15.451 -11.246 -11.997 1.00 91.31 69 ILE A N 1
ATOM 522 C CA . ILE A 1 69 ? 14.114 -11.279 -12.614 1.00 91.31 69 ILE A CA 1
ATOM 523 C C . ILE A 1 69 ? 14.185 -11.685 -14.075 1.00 91.31 69 ILE A C 1
ATOM 525 O O . ILE A 1 69 ? 13.402 -12.532 -14.510 1.00 91.31 69 ILE A O 1
ATOM 529 N N . ASP A 1 70 ? 15.152 -11.143 -14.809 1.00 93.06 70 ASP A N 1
ATOM 530 C CA . ASP A 1 70 ? 15.356 -11.453 -16.219 1.00 93.06 70 ASP A CA 1
ATOM 531 C C . ASP A 1 70 ? 15.497 -12.968 -16.509 1.00 93.06 70 ASP A C 1
ATOM 533 O O . ASP A 1 70 ? 14.839 -13.447 -17.436 1.00 93.06 70 ASP A O 1
ATOM 537 N N . PRO A 1 71 ? 16.218 -13.788 -15.712 1.00 95.38 71 PRO A N 1
ATOM 538 C CA . PRO A 1 71 ? 16.336 -15.220 -15.990 1.00 95.38 71 PRO A CA 1
ATOM 539 C C . PRO A 1 71 ? 14.995 -15.956 -15.877 1.00 95.38 71 PRO A C 1
ATOM 541 O O . PRO A 1 71 ? 14.695 -16.835 -16.684 1.00 95.38 71 PRO A O 1
ATOM 544 N N . VAL A 1 72 ? 14.163 -15.578 -14.901 1.00 95.31 72 VAL A N 1
ATOM 545 C CA . VAL A 1 72 ? 12.829 -16.166 -14.687 1.00 95.31 72 VAL A CA 1
ATOM 546 C C . VAL A 1 72 ? 11.865 -15.715 -15.788 1.00 95.31 72 VAL A C 1
ATOM 548 O O . VAL A 1 72 ? 11.068 -16.515 -16.283 1.00 95.31 72 VAL A O 1
ATOM 551 N N . HIS A 1 73 ? 11.972 -14.453 -16.216 1.00 94.00 73 HIS A N 1
ATOM 552 C CA . HIS A 1 73 ? 11.192 -13.905 -17.321 1.00 94.00 73 HIS A CA 1
ATOM 553 C C . HIS A 1 73 ? 11.527 -14.586 -18.653 1.00 94.00 73 HIS A C 1
ATOM 555 O O . HIS A 1 73 ? 10.630 -15.114 -19.312 1.00 94.00 73 HIS A O 1
ATOM 561 N N . ARG A 1 74 ? 12.815 -14.672 -19.011 1.00 95.44 74 ARG A N 1
ATOM 562 C CA . ARG A 1 74 ? 13.285 -15.351 -20.231 1.00 95.44 74 ARG A CA 1
ATOM 563 C C . ARG A 1 74 ? 12.977 -16.844 -20.247 1.00 95.44 74 ARG A C 1
ATOM 565 O O . ARG A 1 74 ? 12.757 -17.406 -21.315 1.00 95.44 74 ARG A O 1
ATOM 572 N N . ALA A 1 75 ? 12.912 -17.484 -19.080 1.00 97.06 75 ALA A N 1
ATOM 573 C CA . ALA A 1 75 ? 12.469 -18.871 -18.953 1.00 97.06 75 ALA A CA 1
ATOM 574 C C . ALA A 1 75 ? 10.949 -19.059 -19.158 1.00 97.06 75 ALA A C 1
ATOM 576 O O . ALA A 1 75 ? 10.464 -20.187 -19.064 1.00 97.06 75 ALA A O 1
ATOM 577 N N . GLY A 1 76 ? 10.183 -17.987 -19.403 1.00 96.62 76 GLY A N 1
ATOM 578 C CA . GLY A 1 76 ? 8.732 -18.044 -19.597 1.00 96.62 76 GLY A CA 1
ATOM 579 C C . GLY A 1 76 ? 7.952 -18.352 -18.317 1.00 96.62 76 GLY A C 1
ATOM 580 O O . GLY A 1 76 ? 6.808 -18.794 -18.383 1.00 96.62 76 GLY A O 1
ATOM 581 N N . GLN A 1 77 ? 8.560 -18.148 -17.144 1.00 96.88 77 GLN A N 1
ATOM 582 C CA . GLN A 1 77 ? 7.965 -18.484 -15.842 1.00 96.88 77 GLN A CA 1
ATOM 583 C C . GLN A 1 77 ? 7.232 -17.301 -15.193 1.00 96.88 77 GLN A C 1
ATOM 585 O O . GLN A 1 77 ? 6.802 -17.381 -14.043 1.00 96.88 77 GLN A O 1
ATOM 590 N N . THR A 1 78 ? 7.088 -16.191 -15.917 1.00 94.88 78 THR A N 1
ATOM 591 C CA . THR A 1 78 ? 6.431 -14.973 -15.437 1.00 94.88 78 THR A CA 1
ATOM 592 C C . THR A 1 78 ? 5.093 -14.758 -16.117 1.00 94.88 78 THR A C 1
ATOM 594 O O . THR A 1 78 ? 4.994 -14.849 -17.340 1.00 94.88 78 THR A O 1
ATOM 597 N N . LEU A 1 79 ? 4.098 -14.348 -15.337 1.00 94.69 79 LEU A N 1
ATOM 598 C CA . LEU A 1 79 ? 2.864 -13.775 -15.853 1.00 94.69 79 LEU A CA 1
ATOM 599 C C . LEU A 1 79 ? 2.919 -12.258 -15.665 1.00 94.69 79 LEU A C 1
ATOM 601 O O . LEU A 1 79 ? 2.985 -11.784 -14.532 1.00 94.69 79 LEU A O 1
ATOM 605 N N . LEU A 1 80 ? 2.909 -11.511 -16.767 1.00 94.00 80 LEU A N 1
ATOM 606 C CA . LEU A 1 80 ? 2.860 -10.051 -16.737 1.00 94.00 80 LEU A CA 1
ATOM 607 C C . LEU A 1 80 ? 1.408 -9.567 -16.724 1.00 94.00 80 LEU A C 1
ATOM 609 O O . LEU A 1 80 ? 0.515 -10.209 -17.280 1.00 94.00 80 LEU A O 1
ATOM 613 N N . TRP A 1 81 ? 1.179 -8.422 -16.091 1.00 95.44 81 TRP A N 1
ATOM 614 C CA . TRP A 1 81 ? -0.110 -7.744 -16.053 1.00 95.44 81 TRP A CA 1
ATOM 615 C C . TRP A 1 81 ? 0.114 -6.228 -16.045 1.00 95.44 81 TRP A C 1
ATOM 617 O O . TRP A 1 81 ? 1.157 -5.763 -15.592 1.00 95.44 81 TRP A O 1
ATOM 627 N N . GLU A 1 82 ? -0.866 -5.460 -16.523 1.00 90.38 82 GLU A N 1
ATOM 628 C CA . GLU A 1 82 ? -0.762 -3.991 -16.594 1.00 90.38 82 GLU A CA 1
ATOM 629 C C . GLU A 1 82 ? -1.766 -3.275 -15.688 1.00 90.38 82 GLU A C 1
ATOM 631 O O . GLU A 1 82 ? -1.463 -2.246 -15.089 1.00 90.38 82 GLU A O 1
ATOM 636 N N . THR A 1 83 ? -2.977 -3.819 -15.576 1.00 94.31 83 THR A N 1
ATOM 637 C CA . THR A 1 83 ? -4.069 -3.209 -14.812 1.00 94.31 83 THR A CA 1
ATOM 638 C C . THR A 1 83 ? -4.287 -3.961 -13.497 1.00 94.31 83 THR A C 1
ATOM 640 O O . THR A 1 83 ? -3.334 -4.361 -12.833 1.00 94.31 83 THR A O 1
ATOM 643 N N . SER A 1 84 ? -5.534 -4.162 -13.085 1.00 95.31 84 SER A N 1
ATOM 644 C CA . SER A 1 84 ? -5.853 -5.011 -11.943 1.00 95.31 84 SER A CA 1
ATOM 645 C C . SER A 1 84 ? -5.678 -6.482 -12.314 1.00 95.31 84 SER A C 1
ATOM 647 O O . SER A 1 84 ? -6.192 -6.933 -13.340 1.00 95.31 84 SER A O 1
ATOM 649 N N . HIS A 1 85 ? -4.997 -7.255 -11.470 1.00 97.69 85 HIS A N 1
ATOM 650 C CA . HIS A 1 85 ? -4.809 -8.687 -11.682 1.00 97.69 85 HIS A CA 1
ATOM 651 C C . HIS A 1 85 ? -5.327 -9.494 -10.496 1.00 97.69 85 HIS A C 1
ATOM 653 O O . HIS A 1 85 ? -4.911 -9.303 -9.356 1.00 97.69 85 HIS A O 1
ATOM 659 N N . ARG A 1 86 ? -6.244 -10.427 -10.752 1.00 97.62 86 ARG A N 1
ATOM 660 C CA . ARG A 1 86 ? -6.798 -11.307 -9.721 1.00 97.62 86 ARG A CA 1
ATOM 661 C C . ARG A 1 86 ? -6.032 -12.626 -9.696 1.00 97.62 86 ARG A C 1
ATOM 663 O O . ARG A 1 86 ? -6.124 -13.386 -10.652 1.00 97.62 86 ARG A O 1
ATOM 670 N N . ILE A 1 87 ? -5.347 -12.893 -8.585 1.00 96.75 87 ILE A N 1
ATOM 671 C CA . ILE A 1 87 ? -4.614 -14.147 -8.363 1.00 96.75 87 ILE A CA 1
ATOM 672 C C . ILE A 1 87 ? -5.599 -15.260 -7.984 1.00 96.75 87 ILE A C 1
ATOM 674 O O . ILE A 1 87 ? -5.552 -16.347 -8.551 1.00 96.75 87 ILE A O 1
ATOM 678 N N . ASP A 1 88 ? -6.527 -14.981 -7.063 1.00 96.38 88 ASP A N 1
ATOM 679 C CA . ASP A 1 88 ? -7.597 -15.907 -6.675 1.00 96.38 88 ASP A CA 1
ATOM 680 C C . ASP A 1 88 ? -8.864 -15.161 -6.189 1.00 96.38 88 ASP A C 1
ATOM 682 O O . ASP A 1 88 ? -9.022 -13.958 -6.396 1.00 96.38 88 ASP A O 1
ATOM 686 N N . GLY A 1 89 ? -9.819 -15.859 -5.560 1.00 95.62 89 GLY A N 1
ATOM 687 C CA . GLY A 1 89 ? -11.057 -15.244 -5.049 1.00 95.62 89 GLY A CA 1
ATOM 688 C C . GLY A 1 89 ? -10.870 -14.200 -3.930 1.00 95.62 89 GLY A C 1
ATOM 689 O O . GLY A 1 89 ? -11.790 -13.419 -3.656 1.00 95.62 89 GLY A O 1
ATOM 690 N N . ASN A 1 90 ? -9.692 -14.175 -3.309 1.00 98.00 90 ASN A N 1
ATOM 691 C CA . ASN A 1 90 ? -9.349 -13.415 -2.111 1.00 98.00 90 ASN A CA 1
ATOM 692 C C . ASN A 1 90 ? -8.172 -12.451 -2.318 1.00 98.00 90 ASN A C 1
ATOM 694 O O . ASN A 1 90 ? -8.036 -11.507 -1.540 1.00 98.00 90 ASN A O 1
ATOM 698 N N . ILE A 1 91 ? -7.347 -12.667 -3.345 1.00 98.31 91 ILE A N 1
ATOM 699 C CA . ILE A 1 91 ? -6.105 -11.944 -3.610 1.00 98.31 91 ILE A CA 1
ATOM 700 C C . ILE A 1 91 ? -6.177 -11.239 -4.964 1.00 98.31 91 ILE A C 1
ATOM 702 O O . ILE A 1 91 ? -6.419 -11.850 -6.010 1.00 98.31 91 ILE A O 1
ATOM 706 N N . ARG A 1 92 ? -5.895 -9.935 -4.946 1.00 98.25 92 ARG A N 1
ATOM 707 C CA . ARG A 1 92 ? -5.842 -9.083 -6.136 1.00 98.25 92 ARG A CA 1
ATOM 708 C C . ARG A 1 92 ? -4.670 -8.112 -6.056 1.00 98.25 92 ARG A C 1
ATOM 710 O O . ARG A 1 92 ? -4.447 -7.510 -5.014 1.00 98.25 92 ARG A O 1
ATOM 717 N N . LEU A 1 93 ? -3.967 -7.928 -7.161 1.00 98.38 93 LEU A N 1
ATOM 718 C CA . LEU A 1 93 ? -2.943 -6.910 -7.350 1.00 98.38 93 LEU A CA 1
ATOM 719 C C . LEU A 1 93 ? -3.565 -5.689 -8.028 1.00 98.38 93 LEU A C 1
ATOM 721 O O . LEU A 1 93 ? -4.280 -5.824 -9.019 1.00 98.38 93 LEU A O 1
ATOM 725 N N . GLU A 1 94 ? -3.291 -4.507 -7.490 1.00 98.31 94 GLU A N 1
ATOM 726 C CA . GLU A 1 94 ? -3.700 -3.223 -8.058 1.00 98.31 94 GLU A CA 1
ATOM 727 C C . GLU A 1 94 ? -2.466 -2.356 -8.321 1.00 98.31 94 GLU A C 1
ATOM 729 O O . GLU A 1 94 ? -1.638 -2.219 -7.415 1.00 98.31 94 GLU A O 1
ATOM 734 N N . PRO A 1 95 ? -2.331 -1.731 -9.504 1.00 98.19 95 PRO A N 1
ATOM 735 C CA . PRO A 1 95 ? -1.231 -0.817 -9.775 1.00 98.19 95 PRO A CA 1
ATOM 736 C C . PRO A 1 95 ? -1.206 0.332 -8.766 1.00 98.19 95 PRO A C 1
ATOM 738 O O . PRO A 1 95 ? -2.245 0.886 -8.397 1.00 98.19 95 PRO A O 1
ATOM 741 N N . ALA A 1 96 ? -0.012 0.695 -8.318 1.00 98.12 96 ALA A N 1
ATOM 742 C CA . ALA A 1 96 ? 0.260 1.807 -7.416 1.00 98.12 96 ALA A CA 1
ATOM 743 C C . ALA A 1 96 ? 1.588 2.471 -7.823 1.00 98.12 96 ALA A C 1
ATOM 745 O O . ALA A 1 96 ? 2.563 2.413 -7.067 1.00 98.12 96 ALA A O 1
ATOM 746 N N . PRO A 1 97 ? 1.649 3.049 -9.039 1.00 97.12 97 PRO A N 1
ATOM 747 C CA . PRO A 1 97 ? 2.883 3.583 -9.595 1.00 97.12 97 PRO A CA 1
ATOM 748 C C . PRO A 1 97 ? 3.383 4.777 -8.783 1.00 97.12 97 PRO A C 1
ATOM 750 O O . PRO A 1 97 ? 2.611 5.467 -8.108 1.00 97.12 97 PRO A O 1
ATOM 753 N N . GLY A 1 98 ? 4.684 5.026 -8.882 1.00 95.69 98 GLY A N 1
ATOM 754 C CA . GLY A 1 98 ? 5.337 6.197 -8.310 1.00 95.69 98 GLY A CA 1
ATOM 755 C C . GLY A 1 98 ? 6.656 5.849 -7.649 1.00 95.69 98 GLY A C 1
ATOM 756 O O . GLY A 1 98 ? 7.696 6.333 -8.079 1.00 95.69 98 GLY A O 1
ATOM 757 N N . HIS A 1 99 ? 6.640 4.943 -6.664 1.00 95.81 99 HIS A N 1
ATOM 758 C CA . HIS A 1 99 ? 7.892 4.462 -6.075 1.00 95.81 99 HIS A CA 1
ATOM 759 C C . HIS A 1 99 ? 8.766 3.792 -7.146 1.00 95.81 99 HIS A C 1
ATOM 761 O O . HIS A 1 99 ? 9.900 4.197 -7.383 1.00 95.81 99 HIS A O 1
ATOM 767 N N . THR A 1 100 ? 8.170 2.862 -7.889 1.00 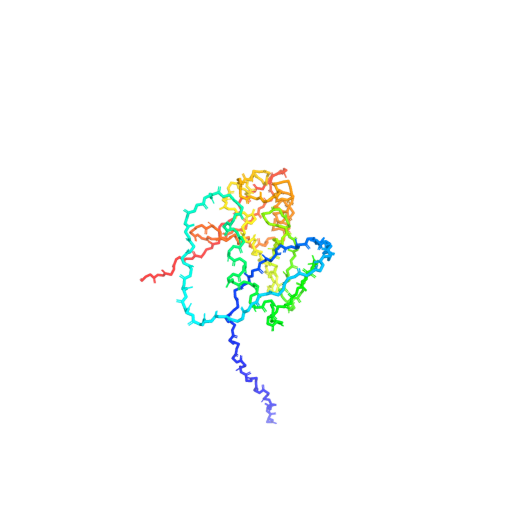95.06 100 THR A N 1
ATOM 768 C CA . THR A 1 100 ? 8.632 2.444 -9.215 1.00 95.06 100 THR A CA 1
ATOM 769 C C . THR A 1 100 ? 7.454 2.505 -10.195 1.00 95.06 100 THR A C 1
ATOM 771 O O . THR A 1 100 ? 6.298 2.501 -9.753 1.00 95.06 100 THR A O 1
ATOM 774 N N . PRO A 1 101 ? 7.691 2.523 -11.520 1.00 94.81 101 PRO A N 1
ATOM 775 C CA . PRO A 1 101 ? 6.605 2.445 -12.500 1.00 94.81 101 PRO A CA 1
ATOM 776 C C . PRO A 1 101 ? 5.744 1.180 -12.351 1.00 94.81 101 PRO A C 1
ATOM 778 O O . PRO A 1 101 ? 4.537 1.236 -12.557 1.00 94.81 101 PRO A O 1
ATOM 781 N N . GLY A 1 102 ? 6.355 0.058 -11.949 1.00 94.56 102 GLY A N 1
ATOM 782 C CA . GLY A 1 102 ? 5.690 -1.238 -11.771 1.00 94.56 102 GLY A CA 1
ATOM 783 C C . GLY A 1 102 ? 5.178 -1.516 -10.354 1.00 94.56 102 GLY A C 1
ATOM 784 O O . GLY A 1 102 ? 4.752 -2.637 -10.079 1.00 94.56 102 GLY A O 1
ATOM 785 N N . SER A 1 103 ? 5.244 -0.548 -9.432 1.00 96.31 103 SER A N 1
ATOM 786 C CA . SER A 1 103 ? 4.790 -0.740 -8.050 1.00 96.31 103 SER A CA 1
ATOM 787 C C . SER A 1 103 ? 3.299 -1.087 -7.999 1.00 96.31 103 SER A C 1
ATOM 789 O O . SER A 1 103 ? 2.483 -0.520 -8.726 1.00 96.31 103 SER A O 1
ATOM 791 N N . ALA A 1 104 ? 2.935 -2.015 -7.113 1.00 97.94 104 ALA A N 1
ATOM 792 C CA . ALA A 1 104 ? 1.571 -2.504 -6.952 1.00 97.94 104 ALA A CA 1
ATOM 793 C C . ALA A 1 104 ? 1.246 -2.775 -5.478 1.00 97.94 104 ALA A C 1
ATOM 795 O O . ALA A 1 104 ? 2.135 -3.014 -4.661 1.00 97.94 104 ALA A O 1
ATOM 796 N N . VAL A 1 105 ? -0.044 -2.764 -5.156 1.00 98.56 105 VAL A N 1
ATOM 797 C CA . VAL A 1 105 ? -0.589 -3.096 -3.837 1.00 98.56 105 VAL A CA 1
ATOM 798 C C . VAL A 1 105 ? -1.320 -4.428 -3.934 1.00 98.56 105 VAL A C 1
ATOM 800 O O . VAL A 1 105 ? -2.171 -4.615 -4.806 1.00 98.56 105 VAL A O 1
ATOM 803 N N . LEU A 1 106 ? -1.024 -5.348 -3.017 1.00 98.56 106 LEU A N 1
ATOM 804 C CA . LEU A 1 106 ? -1.778 -6.592 -2.885 1.00 98.56 106 LEU A CA 1
ATOM 805 C C . LEU A 1 106 ? -2.945 -6.372 -1.927 1.00 98.56 106 LEU A C 1
ATOM 807 O O . LEU A 1 106 ? -2.762 -6.095 -0.742 1.00 98.56 106 LEU A O 1
ATOM 811 N N . HIS A 1 107 ? -4.151 -6.534 -2.454 1.00 98.56 107 HIS A N 1
ATOM 812 C CA . HIS A 1 107 ? -5.391 -6.598 -1.704 1.00 98.56 107 HIS A CA 1
ATOM 813 C C . HIS A 1 107 ? -5.657 -8.045 -1.298 1.00 98.56 107 HIS A C 1
ATOM 815 O O . HIS A 1 107 ? -5.793 -8.916 -2.158 1.00 98.56 107 HIS A O 1
ATOM 821 N N . LEU A 1 108 ? -5.789 -8.277 0.005 1.00 98.44 108 LEU A N 1
ATOM 822 C CA . LEU A 1 108 ? -6.227 -9.540 0.585 1.00 98.44 108 LEU A CA 1
ATOM 823 C C . LEU A 1 108 ? -7.594 -9.345 1.240 1.00 98.44 108 LEU A C 1
ATOM 825 O O . LEU A 1 108 ? -7.809 -8.377 1.973 1.00 98.44 108 LEU A O 1
ATOM 829 N N . ARG A 1 109 ? -8.511 -10.282 1.008 1.00 98.06 109 ARG A N 1
ATOM 830 C CA . ARG A 1 109 ? -9.806 -10.353 1.686 1.00 98.06 109 ARG A CA 1
ATOM 831 C C . ARG A 1 109 ? -10.019 -11.734 2.293 1.00 98.06 109 ARG A C 1
ATOM 833 O O . ARG A 1 109 ? -9.812 -12.738 1.624 1.00 98.06 109 ARG A O 1
ATOM 840 N N . SER A 1 110 ? -10.515 -11.770 3.525 1.00 96.62 110 SER A N 1
ATOM 841 C CA . SER A 1 110 ? -10.965 -12.988 4.201 1.00 96.62 110 SER A CA 1
ATOM 842 C C . SER A 1 110 ? -12.299 -12.707 4.888 1.00 96.62 110 SER A C 1
ATOM 844 O O . SER A 1 110 ? -12.354 -12.018 5.903 1.00 96.62 110 SER A O 1
ATOM 846 N N . GLY A 1 111 ? -13.406 -13.163 4.297 1.00 95.25 111 GLY A N 1
ATOM 847 C CA . GLY A 1 111 ? -14.744 -12.795 4.768 1.00 95.25 111 GLY A CA 1
ATOM 848 C C . GLY A 1 111 ? -14.945 -11.273 4.768 1.00 95.25 111 GLY A C 1
ATOM 849 O O . GLY A 1 111 ? -14.901 -10.637 3.712 1.00 95.25 111 GLY A O 1
ATOM 850 N N . THR A 1 112 ? -15.162 -10.696 5.951 1.00 95.06 112 THR A N 1
ATOM 851 C CA . THR A 1 112 ? -15.291 -9.242 6.154 1.00 95.06 112 THR A CA 1
ATOM 852 C C . THR A 1 112 ? -13.952 -8.534 6.365 1.00 95.06 112 THR A C 1
ATOM 854 O O . THR A 1 112 ? -13.902 -7.309 6.268 1.00 95.06 112 THR A O 1
ATOM 857 N N . GLU A 1 113 ? -12.879 -9.275 6.643 1.00 96.81 113 GLU A N 1
ATOM 858 C CA . GLU A 1 113 ? -11.552 -8.730 6.924 1.00 96.81 113 GLU A CA 1
ATOM 859 C C . GLU A 1 113 ? -10.788 -8.407 5.641 1.00 96.81 113 GLU A C 1
ATOM 861 O O . GLU A 1 113 ? -10.948 -9.058 4.600 1.00 96.81 113 GLU A O 1
ATOM 866 N N . ARG A 1 114 ? -9.948 -7.371 5.716 1.00 98.12 114 ARG A N 1
ATOM 867 C CA . ARG A 1 114 ? -9.188 -6.834 4.586 1.00 98.12 114 ARG A CA 1
ATOM 868 C C . ARG A 1 114 ? -7.777 -6.479 5.027 1.00 98.12 114 ARG A C 1
ATOM 870 O O . ARG A 1 114 ? -7.593 -5.929 6.109 1.00 98.12 114 ARG A O 1
ATOM 877 N N . ALA A 1 115 ? -6.805 -6.719 4.158 1.00 98.00 115 ALA A N 1
ATOM 878 C CA . ALA A 1 115 ? -5.437 -6.250 4.330 1.00 98.00 115 ALA A CA 1
ATOM 879 C C . ALA A 1 115 ? -4.869 -5.726 3.007 1.00 98.00 115 ALA A C 1
ATOM 881 O O . ALA A 1 115 ? -5.258 -6.179 1.927 1.00 98.00 115 ALA A O 1
ATOM 882 N N . LEU A 1 116 ? -3.956 -4.764 3.109 1.00 98.62 116 LEU A N 1
ATOM 883 C CA . LEU A 1 116 ? -3.230 -4.160 1.999 1.00 98.62 116 LEU A CA 1
ATOM 884 C C . LEU A 1 116 ? -1.736 -4.314 2.252 1.00 98.62 116 LEU A C 1
ATOM 886 O O . LEU A 1 116 ? -1.206 -3.703 3.178 1.00 98.62 116 LEU A O 1
ATOM 890 N N . PHE A 1 117 ? -1.051 -5.078 1.409 1.00 98.19 117 PHE A N 1
ATOM 891 C CA . PHE A 1 117 ? 0.409 -5.092 1.392 1.00 98.19 117 PHE A CA 1
ATOM 892 C C . PHE A 1 117 ? 0.869 -4.035 0.399 1.00 98.19 117 PHE A C 1
ATOM 894 O O . PHE A 1 117 ? 0.636 -4.168 -0.804 1.00 98.19 117 PHE A O 1
ATOM 901 N N . VAL A 1 118 ? 1.467 -2.963 0.914 1.00 97.88 118 VAL A N 1
ATOM 902 C CA . VAL A 1 118 ? 1.736 -1.742 0.134 1.00 97.88 118 VAL A CA 1
ATOM 903 C C . VAL A 1 118 ? 3.187 -1.614 -0.321 1.00 97.88 118 VAL A C 1
ATOM 905 O O . VAL A 1 118 ? 3.542 -0.621 -0.950 1.00 97.88 118 VAL A O 1
ATOM 908 N N . GLY A 1 119 ? 4.022 -2.610 -0.010 1.00 95.06 119 GLY A N 1
ATOM 909 C CA . GLY A 1 119 ? 5.439 -2.602 -0.361 1.00 95.06 119 GLY A CA 1
ATOM 910 C C . GLY A 1 119 ? 6.130 -1.337 0.149 1.00 95.06 119 GLY A C 1
ATOM 911 O O . GLY A 1 119 ? 5.928 -0.929 1.297 1.00 95.06 119 GLY A O 1
ATOM 912 N N . ASP A 1 120 ? 6.871 -0.702 -0.752 1.00 95.38 120 ASP A N 1
ATOM 913 C CA . ASP A 1 120 ? 7.706 0.473 -0.487 1.00 95.38 120 ASP A CA 1
ATOM 914 C C . ASP A 1 120 ? 6.939 1.786 -0.740 1.00 95.38 120 ASP A C 1
ATOM 916 O O . ASP A 1 120 ? 7.497 2.878 -0.728 1.00 95.38 120 ASP A O 1
ATOM 920 N N . LEU A 1 121 ? 5.619 1.723 -0.951 1.00 95.88 121 LEU A N 1
ATOM 921 C CA . LEU A 1 121 ? 4.798 2.924 -1.119 1.00 95.88 121 LEU A CA 1
ATOM 922 C C . LEU A 1 121 ? 4.802 3.797 0.153 1.00 95.88 121 LEU A C 1
ATOM 924 O O . LEU A 1 121 ? 4.674 5.022 0.072 1.00 95.88 121 LEU A O 1
ATOM 928 N N . ILE A 1 122 ? 4.962 3.167 1.322 1.00 95.62 122 ILE A N 1
ATOM 929 C CA . ILE A 1 122 ? 5.014 3.797 2.645 1.00 95.62 122 ILE A CA 1
ATOM 930 C C . ILE A 1 122 ? 6.232 3.239 3.397 1.00 95.62 122 IL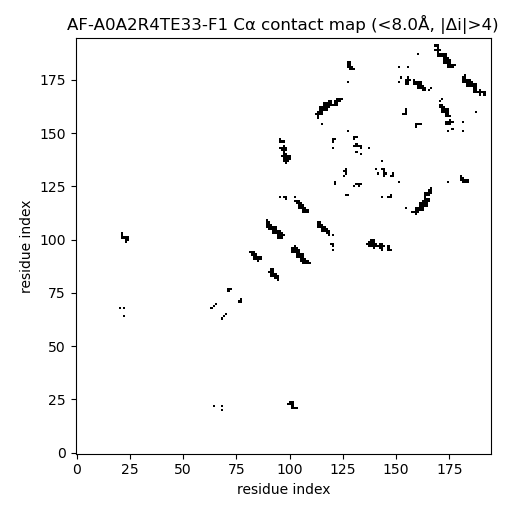E A C 1
ATOM 932 O O . ILE A 1 122 ? 6.293 2.057 3.718 1.00 95.62 122 ILE A O 1
ATOM 936 N N . HIS A 1 123 ? 7.193 4.103 3.705 1.00 93.81 123 HIS A N 1
ATOM 937 C CA . HIS A 1 123 ? 8.433 3.769 4.406 1.00 93.81 123 HIS A CA 1
ATOM 938 C C . HIS A 1 123 ? 8.342 4.063 5.903 1.00 93.81 123 HIS A C 1
ATOM 940 O O . HIS A 1 123 ? 8.900 3.326 6.712 1.00 93.81 123 HIS A O 1
ATOM 946 N N . THR A 1 124 ? 7.645 5.139 6.285 1.00 93.19 124 THR A N 1
ATOM 947 C CA . THR A 1 124 ? 7.538 5.572 7.686 1.00 93.19 124 THR A CA 1
ATOM 948 C C . THR A 1 124 ? 6.098 5.926 8.072 1.00 93.19 124 THR A C 1
ATOM 950 O O . THR A 1 124 ? 5.301 6.303 7.208 1.00 93.19 124 THR A O 1
ATOM 953 N N . PRO A 1 125 ? 5.740 5.858 9.370 1.00 93.94 125 PRO A N 1
ATOM 954 C CA . PRO A 1 125 ? 4.424 6.282 9.855 1.00 93.94 125 PRO A CA 1
ATOM 955 C C . PRO A 1 125 ? 4.075 7.737 9.524 1.00 93.94 125 PRO A C 1
ATOM 957 O O . PRO A 1 125 ? 2.900 8.055 9.360 1.00 93.94 125 PRO A O 1
ATOM 960 N N . LEU A 1 126 ? 5.079 8.610 9.367 1.00 94.19 126 LEU A N 1
ATOM 961 C CA . LEU A 1 126 ? 4.873 9.998 8.950 1.00 94.19 126 LEU A CA 1
ATOM 962 C C . LEU A 1 126 ? 4.128 10.078 7.614 1.00 94.19 126 LEU A C 1
ATOM 964 O O . LEU A 1 126 ? 3.247 10.910 7.466 1.00 94.19 126 LEU A O 1
ATOM 968 N N . GLN A 1 127 ? 4.392 9.167 6.676 1.00 95.56 127 GLN A N 1
ATOM 969 C CA . GLN A 1 127 ? 3.734 9.164 5.364 1.00 95.56 127 GLN A CA 1
ATOM 970 C C . GLN A 1 127 ? 2.260 8.726 5.414 1.00 95.56 127 GLN A C 1
ATOM 972 O O . GLN A 1 127 ? 1.557 8.829 4.413 1.00 95.56 127 GLN A O 1
ATOM 977 N N . ILE A 1 128 ? 1.772 8.240 6.562 1.00 96.50 128 ILE A N 1
ATOM 978 C CA . ILE A 1 128 ? 0.333 8.080 6.811 1.00 96.50 128 ILE A CA 1
ATOM 979 C C . ILE A 1 128 ? -0.266 9.439 7.182 1.00 96.50 128 ILE A C 1
ATOM 981 O O . ILE A 1 128 ? -1.283 9.837 6.623 1.00 96.50 128 ILE A O 1
ATOM 985 N N . LEU A 1 129 ? 0.384 10.148 8.106 1.00 96.31 129 LEU A N 1
ATOM 986 C CA . LEU A 1 129 ? -0.055 11.448 8.623 1.00 96.31 129 LEU A CA 1
ATOM 987 C C . LEU A 1 129 ? 0.078 12.566 7.580 1.00 96.31 129 LEU A C 1
ATOM 989 O O . LEU A 1 129 ? -0.712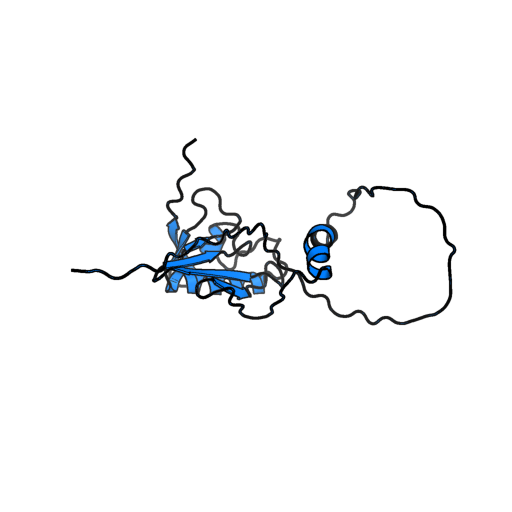 13.505 7.561 1.00 96.31 129 LEU A O 1
ATOM 993 N N . GLU A 1 130 ? 1.066 12.445 6.697 1.00 95.94 130 GLU A N 1
ATOM 994 C CA . GLU A 1 130 ? 1.408 13.402 5.652 1.00 95.94 130 GLU A CA 1
ATOM 995 C C . GLU A 1 130 ? 1.659 12.664 4.321 1.00 95.94 130 GLU A C 1
ATOM 997 O O . GLU A 1 130 ? 2.801 12.498 3.895 1.00 95.94 130 GLU A O 1
ATOM 1002 N N . PRO A 1 131 ? 0.607 12.216 3.606 1.00 95.12 131 PRO A N 1
ATOM 1003 C CA . PRO A 1 131 ? 0.755 11.355 2.418 1.00 95.12 131 PRO A CA 1
ATOM 1004 C C . PRO A 1 131 ? 1.511 11.976 1.239 1.00 95.12 131 PRO A C 1
ATOM 1006 O O . PRO A 1 131 ? 1.958 11.264 0.335 1.00 95.12 131 PRO A O 1
ATOM 1009 N N . HIS A 1 132 ? 1.616 13.305 1.236 1.00 93.94 132 HIS A N 1
ATOM 1010 C CA . HIS A 1 132 ? 2.337 14.086 0.239 1.00 93.94 132 HIS A CA 1
ATOM 1011 C C . HIS A 1 132 ? 3.855 14.077 0.470 1.00 93.94 132 HIS A C 1
ATOM 1013 O O . HIS A 1 132 ? 4.604 14.336 -0.467 1.00 93.94 132 HIS A O 1
ATOM 1019 N N . VAL A 1 133 ? 4.309 13.748 1.684 1.00 92.88 133 VAL A N 1
ATOM 1020 C CA . VAL A 1 133 ? 5.731 13.607 1.995 1.00 92.88 133 VAL A CA 1
ATOM 1021 C C . VAL A 1 133 ? 6.253 12.320 1.372 1.00 92.88 133 VAL A C 1
ATOM 1023 O O . VAL A 1 133 ? 5.719 11.225 1.585 1.00 92.88 133 VAL A O 1
ATOM 1026 N N . ASP A 1 134 ? 7.334 12.451 0.612 1.00 89.56 134 ASP A N 1
ATOM 1027 C CA . ASP A 1 134 ? 8.035 11.325 0.014 1.00 89.56 134 ASP A CA 1
ATOM 1028 C C . ASP A 1 134 ? 9.498 11.272 0.436 1.00 89.56 134 ASP A C 1
ATOM 1030 O O . ASP A 1 134 ? 10.080 12.251 0.904 1.00 89.56 134 ASP A O 1
ATOM 1034 N N . THR A 1 135 ? 10.100 10.107 0.241 1.00 82.19 135 THR A N 1
ATOM 1035 C CA . THR A 1 135 ? 11.549 9.960 0.264 1.00 82.19 135 THR A CA 1
ATOM 1036 C C . THR A 1 135 ? 12.123 10.348 -1.106 1.00 82.19 135 THR A C 1
ATOM 1038 O O . THR A 1 135 ? 11.416 10.434 -2.115 1.00 82.19 135 THR A O 1
ATOM 1041 N N . CYS A 1 136 ? 13.437 10.559 -1.183 1.00 84.94 136 CYS A N 1
ATOM 1042 C CA . CYS A 1 136 ? 14.135 10.748 -2.460 1.00 84.94 136 CYS A CA 1
ATOM 1043 C C . CYS A 1 136 ? 14.270 9.451 -3.285 1.00 84.94 136 CYS A C 1
ATOM 1045 O O . CYS A 1 136 ? 14.975 9.444 -4.290 1.00 84.94 136 CYS A O 1
ATOM 1047 N N . LEU A 1 137 ? 13.636 8.353 -2.853 1.00 84.94 137 LEU A N 1
ATOM 1048 C CA . LEU A 1 137 ? 13.770 7.027 -3.459 1.00 84.94 137 LEU A CA 1
ATOM 1049 C C . LEU A 1 137 ? 12.708 6.738 -4.526 1.00 84.94 137 LEU A C 1
ATOM 1051 O O . LEU A 1 137 ? 12.897 5.827 -5.326 1.00 84.94 137 LEU A O 1
ATOM 1055 N N . SER A 1 138 ? 11.593 7.473 -4.535 1.00 92.00 138 SER A N 1
ATOM 1056 C CA . SER A 1 138 ? 10.529 7.279 -5.525 1.00 92.00 138 SER A CA 1
ATOM 1057 C C . SER A 1 138 ? 10.949 7.783 -6.906 1.00 92.00 138 SER A C 1
ATOM 1059 O O . SER A 1 138 ? 11.438 8.904 -7.034 1.00 92.00 138 SER A O 1
ATOM 1061 N N . ALA A 1 139 ? 10.704 6.981 -7.945 1.00 94.00 139 ALA A N 1
ATOM 1062 C CA . ALA A 1 139 ? 10.963 7.352 -9.337 1.00 94.00 139 ALA A CA 1
ATOM 1063 C C . ALA A 1 139 ? 10.092 8.533 -9.816 1.00 94.00 139 ALA A C 1
ATOM 1065 O O . ALA A 1 139 ? 10.554 9.367 -10.589 1.00 94.00 139 ALA A O 1
ATOM 1066 N N . ASP A 1 140 ? 8.849 8.612 -9.336 1.00 96.69 140 ASP A N 1
ATOM 1067 C CA . ASP A 1 140 ? 7.920 9.729 -9.523 1.00 96.69 140 ASP A CA 1
ATOM 1068 C C . ASP A 1 140 ? 7.210 10.019 -8.191 1.00 96.69 140 ASP A C 1
ATOM 1070 O O . ASP A 1 140 ? 6.318 9.284 -7.751 1.00 96.69 140 ASP A O 1
ATOM 1074 N N . GLN A 1 141 ? 7.622 11.106 -7.537 1.00 95.31 141 GLN A N 1
ATOM 1075 C CA . GLN A 1 141 ? 7.112 11.512 -6.225 1.00 95.31 141 GLN A CA 1
ATOM 1076 C C . GLN A 1 141 ? 5.637 11.928 -6.262 1.00 95.31 141 GLN A C 1
ATOM 1078 O O . GLN A 1 141 ? 4.896 11.673 -5.309 1.00 95.31 141 GLN A O 1
ATOM 1083 N N . GLN A 1 142 ? 5.178 12.537 -7.359 1.00 96.25 142 GLN A N 1
ATOM 1084 C CA . GLN A 1 142 ? 3.791 12.976 -7.479 1.00 96.25 142 GLN A CA 1
ATOM 1085 C C . GLN A 1 142 ? 2.867 11.772 -7.673 1.00 96.25 142 GLN A C 1
ATOM 1087 O O . GLN A 1 142 ? 1.839 11.663 -6.997 1.00 96.25 142 GLN A O 1
ATOM 1092 N N . ALA A 1 143 ? 3.244 10.836 -8.548 1.00 97.50 143 ALA A N 1
ATOM 1093 C CA . ALA A 1 143 ? 2.521 9.579 -8.705 1.00 97.50 143 ALA A CA 1
ATOM 1094 C C . ALA A 1 143 ? 2.524 8.763 -7.403 1.00 97.50 143 ALA A C 1
ATOM 1096 O O . ALA A 1 143 ? 1.480 8.236 -7.013 1.00 97.50 143 ALA A O 1
ATOM 1097 N N . ALA A 1 144 ? 3.646 8.725 -6.677 1.00 97.56 144 ALA A N 1
ATOM 1098 C CA . ALA A 1 144 ? 3.748 8.014 -5.404 1.00 97.56 144 ALA A CA 1
ATOM 1099 C C . ALA A 1 144 ? 2.831 8.621 -4.334 1.00 97.56 144 ALA A C 1
ATOM 1101 O O . ALA A 1 144 ? 2.117 7.884 -3.653 1.00 97.56 144 ALA A O 1
ATOM 1102 N N . ALA A 1 145 ? 2.784 9.952 -4.221 1.00 97.06 145 ALA A N 1
ATOM 1103 C CA . ALA A 1 145 ? 1.869 10.648 -3.320 1.00 97.06 145 ALA A CA 1
ATOM 1104 C C . ALA A 1 145 ? 0.394 10.367 -3.664 1.00 97.06 145 ALA A C 1
ATOM 1106 O O . ALA A 1 145 ? -0.409 10.075 -2.772 1.00 97.06 145 ALA A O 1
ATOM 1107 N N . ASN A 1 146 ? 0.041 10.379 -4.954 1.00 97.88 146 ASN A N 1
ATOM 1108 C CA .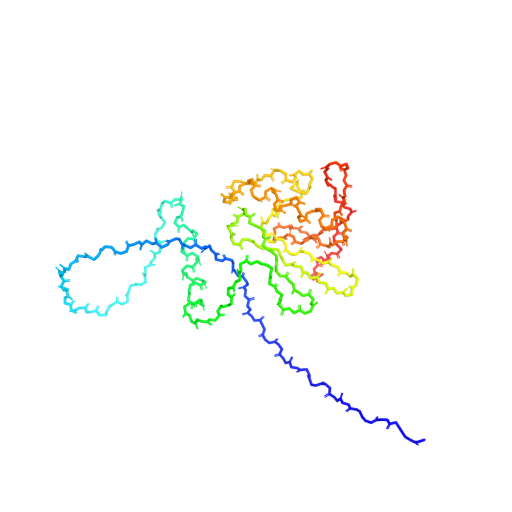 ASN A 1 146 ? -1.311 10.059 -5.421 1.00 97.88 146 ASN A CA 1
ATOM 1109 C C . ASN A 1 146 ? -1.690 8.603 -5.097 1.00 97.88 146 ASN A C 1
ATOM 1111 O O . ASN A 1 146 ? -2.778 8.335 -4.579 1.00 97.88 146 ASN A O 1
ATOM 1115 N N . SER A 1 147 ? -0.776 7.663 -5.348 1.00 98.31 147 SER A N 1
ATOM 1116 C CA . SER A 1 147 ? -0.942 6.249 -5.008 1.00 98.31 147 SER A CA 1
ATOM 1117 C C . SER A 1 147 ? -1.086 6.044 -3.498 1.00 98.31 147 SER A C 1
ATOM 1119 O O . SER A 1 147 ? -2.029 5.373 -3.076 1.00 98.31 147 SER A O 1
ATOM 1121 N N . ARG A 1 148 ? -0.227 6.667 -2.673 1.00 98.00 148 ARG A N 1
ATOM 1122 C CA . ARG A 1 148 ? -0.327 6.636 -1.202 1.00 98.00 148 ARG A CA 1
ATOM 1123 C C . ARG A 1 148 ? -1.691 7.109 -0.737 1.00 98.00 148 ARG A C 1
ATOM 1125 O O . ARG A 1 148 ? -2.352 6.393 0.010 1.00 98.00 148 ARG A O 1
ATOM 1132 N N . ARG A 1 149 ? -2.131 8.285 -1.194 1.00 98.06 149 ARG A N 1
ATOM 1133 C CA . ARG A 1 149 ? -3.429 8.846 -0.806 1.00 98.06 149 ARG A CA 1
ATOM 1134 C C . ARG A 1 149 ? -4.567 7.885 -1.142 1.00 98.06 149 ARG A C 1
ATOM 1136 O O . ARG A 1 149 ? -5.318 7.535 -0.241 1.00 98.06 149 ARG A O 1
ATOM 1143 N N . ARG A 1 150 ? -4.653 7.390 -2.380 1.00 98.19 150 ARG A N 1
ATOM 1144 C CA . ARG A 1 150 ? -5.713 6.450 -2.795 1.00 98.19 150 ARG A CA 1
ATOM 1145 C C . ARG A 1 150 ? -5.740 5.181 -1.935 1.00 98.19 150 ARG A C 1
ATOM 1147 O O . ARG A 1 150 ? -6.808 4.689 -1.578 1.00 98.19 150 ARG A O 1
ATOM 1154 N N . VAL A 1 151 ? -4.568 4.641 -1.601 1.00 98.44 151 VAL A N 1
ATOM 1155 C CA . VAL A 1 151 ? -4.442 3.449 -0.750 1.00 98.44 151 VAL A CA 1
ATOM 1156 C C . VAL A 1 151 ? -4.884 3.738 0.686 1.00 98.44 151 VAL A C 1
ATOM 1158 O O . VAL A 1 151 ? -5.609 2.931 1.267 1.00 98.44 151 VAL A O 1
ATOM 1161 N N . LEU A 1 152 ? -4.500 4.888 1.246 1.00 98.62 152 LEU A N 1
ATOM 1162 C CA . LEU A 1 152 ? -4.899 5.314 2.591 1.00 98.62 152 LEU A CA 1
ATOM 1163 C C . LEU A 1 152 ? -6.401 5.605 2.688 1.00 98.62 152 LEU A C 1
ATOM 1165 O O . LEU A 1 152 ? -7.023 5.227 3.677 1.00 98.62 152 LEU A O 1
ATOM 1169 N N . GLU A 1 153 ? -6.996 6.203 1.654 1.00 98.50 153 GLU A N 1
ATOM 1170 C CA . GLU A 1 153 ? -8.447 6.398 1.543 1.00 98.50 153 GLU A CA 1
ATOM 1171 C C . GLU A 1 153 ? -9.179 5.060 1.584 1.00 98.50 153 GLU A C 1
ATOM 1173 O O . GLU A 1 153 ? -10.021 4.848 2.455 1.00 98.50 153 GLU A O 1
ATOM 1178 N N . TYR A 1 154 ? -8.794 4.116 0.720 1.00 98.38 154 TYR A N 1
ATOM 1179 C CA . TYR A 1 154 ? -9.390 2.781 0.719 1.00 98.38 154 TYR A CA 1
ATOM 1180 C C . TYR A 1 154 ? -9.207 2.073 2.070 1.00 98.38 154 TYR A C 1
ATOM 1182 O O . TYR A 1 154 ? -10.139 1.434 2.567 1.00 98.38 154 TYR A O 1
ATOM 1190 N N . ALA A 1 155 ? -8.023 2.169 2.681 1.00 98.44 155 ALA A N 1
ATOM 1191 C CA . ALA A 1 155 ? -7.753 1.549 3.974 1.00 98.44 155 ALA A CA 1
ATOM 1192 C C . ALA A 1 155 ? -8.649 2.124 5.080 1.00 98.44 155 ALA A C 1
ATOM 1194 O O . ALA A 1 155 ? -9.247 1.356 5.836 1.00 98.44 155 ALA A O 1
ATOM 1195 N N . ALA A 1 156 ? -8.796 3.451 5.126 1.00 98.38 156 ALA A N 1
ATOM 1196 C CA . ALA A 1 156 ? -9.644 4.137 6.092 1.00 98.38 156 ALA A CA 1
ATOM 1197 C C . ALA A 1 156 ? -11.133 3.817 5.891 1.00 98.38 156 ALA A C 1
ATOM 1199 O O . ALA A 1 156 ? -11.841 3.563 6.864 1.00 98.38 156 ALA A O 1
ATOM 1200 N N . ASP A 1 157 ? -11.597 3.769 4.641 1.00 97.88 157 ASP A N 1
ATOM 1201 C CA . ASP A 1 157 ? -13.009 3.538 4.313 1.00 97.88 157 ASP A CA 1
ATOM 1202 C C . ASP A 1 157 ? -13.434 2.081 4.543 1.00 97.88 157 ASP A C 1
ATOM 1204 O O . ASP A 1 157 ? -14.605 1.791 4.789 1.00 97.88 157 ASP A O 1
ATOM 1208 N N . THR A 1 158 ? -12.486 1.143 4.478 1.00 97.50 158 THR A N 1
ATOM 1209 C CA . THR A 1 158 ? -12.778 -0.296 4.561 1.00 97.50 158 THR A CA 1
ATOM 1210 C C . THR A 1 158 ? -12.254 -0.974 5.823 1.00 97.50 158 THR A C 1
ATOM 1212 O O . THR A 1 158 ? -12.434 -2.183 5.969 1.00 97.50 158 THR A O 1
ATOM 1215 N N . ASN A 1 159 ? -11.642 -0.219 6.741 1.00 96.94 159 ASN A N 1
ATOM 1216 C CA . ASN A 1 159 ? -10.910 -0.745 7.899 1.00 96.94 159 ASN A CA 1
ATOM 1217 C C . ASN A 1 159 ? -9.873 -1.813 7.500 1.00 96.94 159 ASN A C 1
ATOM 1219 O O . ASN A 1 159 ? -9.689 -2.802 8.209 1.00 96.94 159 ASN A O 1
ATOM 1223 N N . ALA A 1 160 ? -9.226 -1.651 6.342 1.00 98.12 160 ALA A N 1
ATOM 1224 C CA . ALA A 1 160 ? -8.209 -2.598 5.910 1.00 98.12 160 ALA A CA 1
ATOM 1225 C C . ALA A 1 160 ? -6.926 -2.417 6.726 1.00 98.12 160 ALA A C 1
ATOM 1227 O O . ALA A 1 160 ? -6.480 -1.292 6.967 1.00 98.12 160 ALA A O 1
ATOM 1228 N N . LEU A 1 161 ? -6.307 -3.535 7.101 1.00 97.62 161 LEU A N 1
ATOM 1229 C CA . LEU A 1 161 ? -5.006 -3.524 7.746 1.00 97.62 161 LEU A CA 1
ATOM 1230 C C . LEU A 1 161 ? -3.926 -3.138 6.727 1.00 97.62 161 LEU A C 1
ATOM 1232 O O . LEU A 1 161 ? -3.711 -3.845 5.745 1.00 97.62 161 LEU A O 1
ATOM 1236 N N . LEU A 1 162 ? -3.254 -2.016 6.956 1.00 98.06 162 LEU A N 1
ATOM 1237 C CA . LEU A 1 162 ? -2.177 -1.503 6.117 1.00 98.06 162 LEU A CA 1
ATOM 1238 C C . LEU A 1 162 ? -0.848 -2.136 6.545 1.00 98.06 162 LEU A C 1
ATOM 1240 O O . LEU A 1 162 ? -0.459 -2.001 7.704 1.00 98.06 162 LEU A O 1
ATOM 1244 N N . ILE A 1 163 ? -0.155 -2.803 5.620 1.00 97.31 163 ILE A N 1
ATOM 1245 C CA . ILE A 1 163 ? 1.073 -3.572 5.876 1.00 97.31 163 ILE A CA 1
ATOM 1246 C C . ILE A 1 163 ? 2.197 -3.077 4.945 1.00 97.31 163 ILE A C 1
ATOM 1248 O O . ILE A 1 163 ? 2.303 -3.533 3.800 1.00 97.31 163 ILE A O 1
ATOM 1252 N N . PRO A 1 164 ? 3.018 -2.111 5.389 1.00 95.81 164 PRO A N 1
ATOM 1253 C CA . PRO A 1 164 ? 4.175 -1.631 4.632 1.00 95.81 164 PRO A CA 1
ATOM 1254 C C . PRO A 1 164 ? 5.403 -2.536 4.790 1.00 95.81 164 PRO A C 1
ATOM 1256 O O . PRO A 1 164 ? 5.581 -3.170 5.828 1.00 95.81 164 PRO A O 1
ATOM 1259 N N . ALA A 1 165 ? 6.286 -2.572 3.787 1.00 93.56 165 ALA A N 1
ATOM 1260 C CA . ALA A 1 165 ? 7.460 -3.456 3.798 1.00 93.56 165 ALA A CA 1
ATOM 1261 C C . ALA A 1 165 ? 8.539 -3.053 4.820 1.00 93.56 165 ALA A C 1
ATOM 1263 O O . ALA A 1 165 ? 9.334 -3.892 5.244 1.00 93.56 165 ALA A O 1
ATOM 1264 N N . HIS A 1 166 ? 8.571 -1.778 5.217 1.00 90.88 166 HIS A N 1
ATOM 1265 C CA . HIS A 1 166 ? 9.654 -1.199 6.020 1.00 90.88 166 HIS A CA 1
ATOM 1266 C C . HIS A 1 166 ? 9.254 -0.810 7.448 1.00 90.88 166 HIS A C 1
ATOM 1268 O O . HIS A 1 166 ? 10.068 -0.250 8.182 1.00 90.88 166 HIS A O 1
ATOM 1274 N N . PHE A 1 167 ? 8.020 -1.095 7.869 1.00 89.25 167 PHE A N 1
ATOM 1275 C CA . PHE A 1 167 ? 7.604 -0.802 9.239 1.00 89.25 167 PHE A CA 1
ATOM 1276 C C . PHE A 1 167 ? 8.252 -1.788 10.215 1.00 89.25 167 PHE A C 1
ATOM 1278 O O . PHE A 1 167 ? 8.173 -3.002 10.043 1.00 89.25 167 PHE A O 1
ATOM 1285 N N . THR A 1 168 ? 8.880 -1.259 11.265 1.00 78.19 168 THR A N 1
ATOM 1286 C CA . THR A 1 168 ? 9.447 -2.052 12.362 1.00 78.19 168 THR A CA 1
ATOM 1287 C C . THR A 1 168 ? 8.416 -2.265 13.479 1.00 78.19 168 THR A C 1
ATOM 1289 O O . THR A 1 168 ? 7.389 -1.585 13.550 1.00 78.19 168 THR A O 1
ATOM 1292 N N . GLY A 1 169 ? 8.659 -3.233 14.369 1.00 74.38 169 GLY A N 1
ATOM 1293 C CA . GLY A 1 169 ? 7.770 -3.522 15.501 1.00 74.38 169 GLY A CA 1
ATOM 1294 C C . GLY A 1 169 ? 6.446 -4.174 15.068 1.00 74.38 169 GLY A C 1
ATOM 1295 O O . GLY A 1 169 ? 6.497 -5.167 14.344 1.00 74.38 169 GLY A O 1
ATOM 1296 N N . PRO A 1 170 ? 5.266 -3.662 15.484 1.00 66.62 170 PRO A N 1
ATOM 1297 C CA . PRO A 1 170 ? 3.977 -4.262 15.137 1.00 66.62 170 PRO A CA 1
ATOM 1298 C C . PRO A 1 170 ? 3.679 -4.284 13.631 1.00 66.62 170 PRO A C 1
ATOM 1300 O O . PRO A 1 170 ? 2.702 -4.905 13.237 1.00 66.62 170 PRO A O 1
ATOM 1303 N N . GLY A 1 171 ? 4.484 -3.628 12.784 1.00 84.44 171 GLY A N 1
ATOM 1304 C CA . GLY A 1 171 ? 4.586 -3.902 11.342 1.0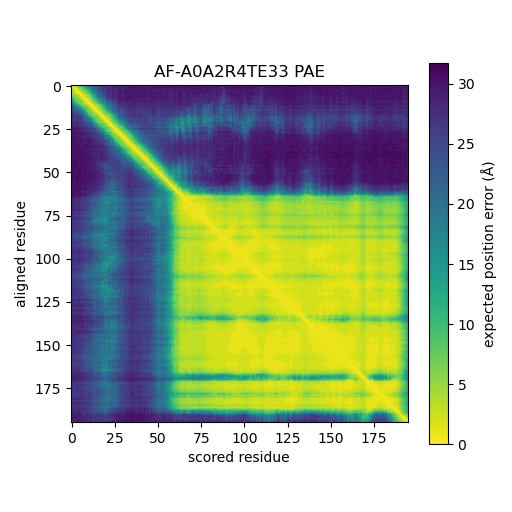0 84.44 171 GLY A CA 1
ATOM 1305 C C . GLY A 1 171 ? 3.377 -3.535 10.472 1.00 84.44 171 GLY A C 1
ATOM 1306 O O . GLY A 1 171 ? 3.483 -3.547 9.250 1.00 84.44 171 GLY A O 1
ATOM 1307 N N . ALA A 1 172 ? 2.233 -3.197 11.069 1.00 93.88 172 ALA A N 1
ATOM 1308 C CA . ALA A 1 172 ? 0.998 -2.875 10.366 1.00 93.88 172 ALA A CA 1
ATOM 1309 C C . ALA A 1 172 ? 0.060 -2.004 11.212 1.00 93.88 172 ALA A C 1
ATOM 1311 O O . ALA A 1 172 ? 0.134 -2.003 12.444 1.00 93.88 172 ALA A O 1
ATOM 1312 N N . ALA A 1 173 ? -0.851 -1.283 10.559 1.00 95.56 173 ALA A N 1
ATOM 1313 C CA . ALA A 1 173 ? -1.796 -0.386 11.220 1.00 95.56 173 ALA A CA 1
ATOM 1314 C C . ALA A 1 173 ? -3.165 -0.368 10.533 1.00 95.56 173 ALA A C 1
ATOM 1316 O O . ALA A 1 173 ? -3.263 -0.460 9.314 1.00 95.56 173 ALA A O 1
ATOM 1317 N N . GLU A 1 174 ? -4.228 -0.176 11.310 1.00 97.38 174 GLU A N 1
ATOM 1318 C CA . GLU A 1 174 ? -5.467 0.386 10.772 1.00 97.38 174 GLU A CA 1
ATOM 1319 C C . GLU A 1 174 ? -5.355 1.911 10.783 1.00 97.38 174 GLU A C 1
ATOM 1321 O O . GLU A 1 174 ? -4.893 2.511 11.760 1.00 97.38 174 GLU A O 1
ATOM 1326 N N . VAL A 1 175 ? -5.823 2.540 9.711 1.00 97.81 175 VAL A N 1
ATOM 1327 C CA . VAL A 1 175 ? -5.842 3.998 9.559 1.00 97.81 175 VAL A CA 1
ATOM 1328 C C . VAL A 1 175 ? -7.277 4.510 9.572 1.00 97.81 175 VAL A C 1
ATOM 1330 O O . VAL A 1 175 ? -8.220 3.771 9.293 1.00 97.81 175 VAL A O 1
ATOM 1333 N N . ARG A 1 176 ? -7.453 5.781 9.921 1.00 98.25 176 ARG A N 1
ATOM 1334 C CA . ARG A 1 176 ? -8.733 6.493 9.869 1.00 98.25 176 ARG A CA 1
ATOM 1335 C C . ARG A 1 176 ? -8.542 7.849 9.205 1.00 98.25 176 ARG A C 1
ATOM 1337 O O . ARG A 1 176 ? -7.442 8.397 9.237 1.00 98.25 176 ARG A O 1
ATOM 1344 N N . ARG A 1 177 ? -9.620 8.408 8.656 1.00 97.50 177 ARG A N 1
ATOM 1345 C CA . ARG A 1 177 ? -9.638 9.806 8.208 1.00 97.50 177 ARG A CA 1
ATOM 1346 C C . ARG A 1 177 ? -9.510 10.746 9.410 1.00 97.50 177 ARG A C 1
ATOM 1348 O O . ARG A 1 177 ? -10.021 10.448 10.494 1.00 97.50 177 ARG A O 1
ATOM 1355 N N . ASP A 1 178 ? -8.832 11.865 9.192 1.00 96.44 178 ASP A N 1
ATOM 1356 C CA . ASP A 1 178 ? -8.670 12.957 10.150 1.00 96.44 178 ASP A CA 1
ATOM 1357 C C . ASP A 1 178 ? -8.738 14.292 9.393 1.00 96.44 178 ASP A C 1
ATOM 1359 O O . ASP A 1 178 ? -7.744 14.806 8.879 1.00 96.44 178 ASP A O 1
ATOM 1363 N N . GLY A 1 179 ? -9.963 14.792 9.199 1.00 92.06 179 GLY A N 1
ATOM 1364 C CA . GLY A 1 179 ? -10.232 15.905 8.287 1.00 92.06 179 GLY A CA 1
ATOM 1365 C C . GLY A 1 179 ? -9.841 15.565 6.844 1.00 92.06 179 GLY A C 1
ATOM 1366 O O . GLY A 1 179 ? -10.341 14.598 6.269 1.00 92.06 179 GLY A O 1
ATOM 1367 N N . SER A 1 180 ? -8.944 16.364 6.261 1.00 89.69 180 SER A N 1
ATOM 1368 C CA . SER A 1 180 ? -8.356 16.134 4.932 1.00 89.69 180 SER A CA 1
ATOM 1369 C C . SER A 1 180 ? -7.101 15.246 4.952 1.00 89.69 180 SER A C 1
ATOM 1371 O O . SER A 1 180 ? -6.515 15.005 3.892 1.00 89.69 180 SER A O 1
ATOM 1373 N N . SER A 1 181 ? -6.690 14.767 6.131 1.00 93.19 181 SER A N 1
ATOM 1374 C CA . SER A 1 181 ? -5.546 13.875 6.325 1.00 93.19 181 SER A CA 1
ATOM 1375 C C . SER A 1 181 ? -5.959 12.517 6.915 1.00 93.19 181 SER A C 1
ATOM 1377 O O . SER A 1 181 ? -7.137 12.141 6.899 1.00 93.19 181 SER A O 1
ATOM 1379 N N . PHE A 1 182 ? -4.982 11.755 7.411 1.00 98.00 182 PHE A N 1
ATOM 1380 C CA . PHE A 1 182 ? -5.168 10.456 8.047 1.00 98.00 182 PHE A CA 1
ATOM 1381 C C . PHE A 1 182 ? -4.465 10.394 9.397 1.00 98.00 182 PHE A C 1
ATOM 1383 O O . PHE A 1 182 ? -3.446 11.038 9.631 1.00 98.00 182 PHE A O 1
ATOM 1390 N N . ALA A 1 183 ? -4.991 9.541 10.266 1.00 97.62 183 ALA A N 1
ATOM 1391 C CA . ALA A 1 183 ? -4.382 9.193 11.537 1.00 97.62 183 ALA A CA 1
ATOM 1392 C C . ALA A 1 183 ? -4.305 7.672 11.684 1.00 97.62 183 ALA A C 1
ATOM 1394 O O . ALA A 1 183 ? -5.115 6.922 11.129 1.00 97.62 183 ALA A O 1
ATOM 1395 N N . ILE A 1 184 ? -3.352 7.207 12.486 1.00 96.94 184 ILE A N 1
ATOM 1396 C CA . ILE A 1 184 ? -3.300 5.805 12.898 1.00 96.94 184 ILE A CA 1
ATOM 1397 C C . ILE A 1 184 ? -4.433 5.562 13.898 1.00 96.94 184 ILE A C 1
ATOM 1399 O O . ILE A 1 184 ? -4.523 6.223 14.932 1.00 96.94 184 ILE A O 1
ATOM 1403 N N . LYS A 1 185 ? -5.320 4.618 13.576 1.00 96.50 185 LYS A N 1
ATOM 1404 C CA . LYS A 1 185 ? -6.446 4.212 14.428 1.00 96.50 185 LYS A CA 1
ATOM 1405 C C . LYS A 1 185 ? -5.983 3.233 15.501 1.00 96.50 185 LYS A C 1
ATOM 1407 O O . LYS A 1 185 ? -6.312 3.402 16.669 1.00 96.50 185 LYS A O 1
ATOM 1412 N N . LYS A 1 186 ? -5.236 2.206 15.093 1.00 94.56 186 LYS A N 1
ATOM 1413 C CA . LYS A 1 186 ? -4.573 1.248 15.985 1.00 94.56 186 LYS A CA 1
ATOM 1414 C C . LYS A 1 186 ? -3.443 0.534 15.251 1.00 94.56 186 LYS A C 1
ATOM 1416 O O . LYS A 1 186 ? -3.524 0.309 14.045 1.00 94.56 186 LYS A O 1
ATOM 1421 N N . TRP A 1 187 ? -2.422 0.140 15.999 1.00 94.25 187 TRP A N 1
ATOM 1422 C CA . TRP A 1 187 ? -1.369 -0.749 15.516 1.00 94.25 187 TRP A CA 1
ATOM 1423 C C . TRP A 1 187 ? -1.832 -2.206 15.567 1.00 94.25 187 TRP A C 1
ATOM 1425 O O . TRP A 1 187 ? -2.634 -2.577 16.429 1.00 94.25 187 TRP A O 1
ATOM 1435 N N . ALA A 1 188 ? -1.338 -3.033 14.647 1.00 89.94 188 ALA A N 1
ATOM 1436 C CA . ALA A 1 188 ? -1.572 -4.469 14.692 1.00 89.94 188 ALA A CA 1
ATOM 1437 C C . ALA A 1 188 ? -0.952 -5.066 15.965 1.00 89.94 188 ALA A C 1
ATOM 1439 O O . ALA A 1 188 ? 0.160 -4.698 16.340 1.00 89.94 188 ALA A O 1
ATOM 1440 N N . PRO A 1 189 ? -1.613 -6.027 16.623 1.00 79.06 189 PRO A N 1
ATOM 1441 C CA . PRO A 1 189 ? -1.062 -6.697 17.792 1.00 79.06 189 PRO A CA 1
ATOM 1442 C C . PRO A 1 189 ? -0.120 -7.842 17.380 1.00 79.06 189 PRO A C 1
ATOM 1444 O O . PRO A 1 189 ? -0.221 -8.945 17.915 1.00 79.06 189 PRO A O 1
ATOM 1447 N N . PHE A 1 190 ? 0.765 -7.632 16.397 1.00 73.19 190 PHE A N 1
ATOM 1448 C CA . PHE A 1 190 ? 1.776 -8.635 16.067 1.00 73.19 190 PHE A CA 1
ATOM 1449 C C . PHE A 1 190 ? 2.796 -8.672 17.206 1.00 73.19 190 PHE A C 1
ATOM 1451 O O . PHE A 1 190 ? 3.702 -7.848 17.291 1.00 73.19 190 PHE A O 1
ATOM 1458 N N . SER A 1 191 ? 2.608 -9.608 18.132 1.00 58.50 191 SER A N 1
ATOM 1459 C CA . SER A 1 191 ? 3.606 -9.933 19.145 1.00 58.50 191 SER A CA 1
ATOM 1460 C C . SER A 1 191 ? 4.903 -10.338 18.445 1.00 58.50 191 SER A C 1
ATOM 1462 O O . SER A 1 191 ? 4.864 -11.144 17.511 1.00 58.50 191 SER A O 1
ATOM 1464 N N . ALA A 1 192 ? 6.055 -9.858 18.921 1.00 55.81 192 ALA A N 1
ATOM 1465 C CA . ALA A 1 192 ? 7.313 -10.515 18.583 1.00 55.81 192 ALA A CA 1
ATOM 1466 C C . ALA A 1 192 ? 7.200 -12.004 18.977 1.00 55.81 192 ALA A C 1
ATOM 1468 O O . ALA A 1 192 ? 6.594 -12.299 20.019 1.00 55.81 192 ALA A O 1
ATOM 1469 N N . PRO A 1 193 ? 7.718 -12.952 18.172 1.00 51.06 193 PRO A N 1
ATOM 1470 C CA . PRO A 1 193 ? 7.786 -14.338 18.610 1.00 51.06 193 PRO A CA 1
ATOM 1471 C C . PRO A 1 193 ? 8.501 -14.361 19.961 1.00 51.06 193 PRO A C 1
ATOM 1473 O O . PRO A 1 193 ? 9.561 -13.752 20.112 1.00 51.06 193 PRO A O 1
ATOM 1476 N N . ARG A 1 194 ? 7.877 -14.989 20.966 1.00 46.31 194 ARG A N 1
ATOM 1477 C CA . ARG A 1 194 ? 8.528 -15.178 22.264 1.00 46.31 194 ARG A CA 1
ATOM 1478 C C . ARG A 1 194 ? 9.774 -16.021 21.998 1.00 46.31 194 ARG A C 1
ATOM 1480 O O . ARG A 1 194 ? 9.636 -17.124 21.471 1.00 46.31 194 ARG A O 1
ATOM 1487 N N . SER A 1 195 ? 10.941 -15.444 22.271 1.00 61.25 195 SER A N 1
ATOM 1488 C CA . SER A 1 195 ? 12.235 -16.130 22.264 1.00 61.25 195 SER A CA 1
ATOM 1489 C C . SER A 1 195 ? 12.246 -17.277 23.260 1.00 61.25 195 SER A C 1
ATOM 1491 O O . SER A 1 195 ? 11.693 -17.050 24.363 1.00 61.25 195 SER A O 1
#

Secondary structure (DSSP, 8-state):
--PPP----------------PPPP-PPPP--------------------------SSHHHHHHHHHHTHHHHHTT-----SS-EESSSSEEEEE--SSSTT-EEEEEEETTEEEEEEETT--STHHHH-TT---TT-S-HHHHHHHHHHHHHHHHHHTPEEEETT--TT--EEEEEETTEEEEEEE---PPPP-

Sequence (195 aa):
MAARPGHRNRPGTIRTTGRLSTAPHQPDRAVTDKPGEKPAAADSRSRGHQCSQRSVGQDTCWCRFEDSIDPVHRAGQTLLWETSHRIDGNIRLEPAPGHTPGSAVLHLRSGTERALFVGDLIHTPLQILEPHVDTCLSADQQAAANSRRRVLEYAADTNALLIPAHFTGPGAAEVRRDGSSFAIKKWAPFSAPRS

InterPro domains:
  IPR001279 Metallo-beta-lactamase [PF00753] (60-166)
  IPR036866 Ribonuclease Z/Hydroxyacylglutathione hydrolase-like [G3DSA:3.60.15.10] (26-190)
  IPR036866 Ribonuclease Z/Hydroxyacylglutathione hydrolase-like [SSF56281] (63-180)
  IPR051013 N-acyl homoserine lactonase-like [PTHR42978] (65-177)

pLDDT: mean 73.67, std 29.12, range [24.83, 98.62]